Protein AF-A0A0C2YUV7-F1 (afdb_monomer_lite)

Secondary structure (DSSP, 8-state):
--------GGGS-HHHHHHHS-HHHHHHHHHHHH-TTSHHHHHHHT-TTTTS--PBPGGG--SS--S--S---PPB-PPPPPP---GGG----TTS--THHHHHHHHHHHHHHHHHTT-SSTT-TTS-HHHHHHHHHHHHHH-HHHH-TT-----SSHHHHHHHHHHHH-SS---HHHHHHHHHHHHHHHSPP----------TT-----TTS--TTHHHHHHHHHHHHHHHGGGGSS--S-S--HHHHHHHHHHHHHHHS-HHHHHHHHHHHHHHHHHHTT-

Sequence (283 aa):
MTDTNICHADSASANELFKRLTMEERDRFFSALRDPASDIAQSLLASTELDQPLQAPWWELPDVPSNDQKATAVRYGHMPPLLEVPQGVIKWDPASPPLLYNICAILLAYAYATRHFSMSRLASPGNDPQDQREARRLIARAVPFIADRRSRVLHITLSDAVTNIWSRLDLGSTQHSTMAILLKDVFHLLRLRKVVVTEDLPDADAPQPALVLDHPRGCALMALSDLTVLFEGDTAEGCKQRAGNHVTMKIMYYAGHLLAVPSSILDAVADEAFSRSSSFSKK

Radius of gyration: 22.33 Å; chains: 1; bounding box: 52×61×68 Å

Organism: NCBI:txid1036808

pLDDT: mean 80.29, std 17.58, range [34.19, 98.38]

Structure (mmCIF, N/CA/C/O backbone):
data_AF-A0A0C2YUV7-F1
#
_entry.id   AF-A0A0C2YUV7-F1
#
loop_
_atom_site.group_PDB
_atom_site.id
_atom_site.type_symbol
_atom_site.label_atom_id
_atom_site.label_alt_id
_atom_site.label_comp_id
_atom_site.label_asym_id
_atom_site.label_entity_id
_atom_site.label_seq_id
_atom_site.pdbx_PDB_ins_code
_atom_site.Cartn_x
_atom_site.Cartn_y
_atom_site.Cartn_z
_atom_site.occupancy
_atom_site.B_iso_or_equiv
_atom_site.auth_seq_id
_atom_site.auth_comp_id
_atom_site.auth_asym_id
_atom_site.auth_atom_id
_atom_site.pdbx_PDB_model_num
ATOM 1 N N . MET A 1 1 ? -31.092 39.769 23.244 1.00 34.88 1 MET A N 1
ATOM 2 C CA . MET A 1 1 ? -30.154 39.555 22.126 1.00 34.88 1 MET A CA 1
ATOM 3 C C . MET A 1 1 ? -29.140 38.540 22.605 1.00 34.88 1 MET A C 1
ATOM 5 O O . MET A 1 1 ? -28.271 38.871 23.396 1.00 34.88 1 MET A O 1
ATOM 9 N N . THR A 1 2 ? -29.406 37.278 22.289 1.00 35.00 2 THR A N 1
ATOM 10 C CA . THR A 1 2 ? -28.639 36.100 22.696 1.00 35.00 2 THR A CA 1
ATOM 11 C C . THR A 1 2 ? -27.751 35.697 21.529 1.00 35.00 2 THR A C 1
ATOM 13 O O . THR A 1 2 ? -28.241 35.077 20.587 1.00 35.00 2 THR A O 1
ATOM 16 N N . ASP A 1 3 ? -26.472 36.058 21.591 1.00 34.19 3 ASP A N 1
ATOM 17 C CA . ASP A 1 3 ? -25.473 35.573 20.644 1.00 34.19 3 ASP A CA 1
ATOM 18 C C . ASP A 1 3 ? -25.033 34.172 21.066 1.00 34.19 3 ASP A C 1
ATOM 20 O O . ASP A 1 3 ? -24.360 33.957 22.076 1.00 34.19 3 ASP A O 1
ATOM 24 N N . THR A 1 4 ? -25.495 33.195 20.294 1.00 40.72 4 THR A N 1
ATOM 25 C CA . THR A 1 4 ? -25.123 31.789 20.398 1.00 40.72 4 THR A CA 1
ATOM 26 C C . THR A 1 4 ? -23.737 31.633 19.787 1.00 40.72 4 THR A C 1
ATOM 28 O O . THR A 1 4 ? -23.567 31.580 18.573 1.00 40.72 4 THR A O 1
ATOM 31 N N . ASN A 1 5 ? -22.728 31.580 20.652 1.00 39.00 5 ASN A N 1
ATOM 32 C CA . ASN A 1 5 ? -21.362 31.241 20.282 1.00 39.00 5 ASN A CA 1
ATOM 33 C C . ASN A 1 5 ? -21.284 29.716 20.083 1.00 39.00 5 ASN A C 1
ATOM 35 O O . ASN A 1 5 ? -20.970 28.961 21.003 1.00 39.00 5 ASN A O 1
ATOM 39 N N . ILE A 1 6 ? -21.659 29.255 18.889 1.00 43.62 6 ILE A N 1
ATOM 40 C CA . ILE A 1 6 ? -21.504 27.862 18.456 1.00 43.62 6 ILE A CA 1
ATOM 41 C C . ILE A 1 6 ? -20.030 27.679 18.076 1.00 43.62 6 ILE A C 1
ATOM 43 O O . ILE A 1 6 ? -19.640 27.798 16.919 1.00 43.62 6 ILE A O 1
ATOM 47 N N . CYS A 1 7 ? -19.176 27.450 19.073 1.00 43.03 7 CYS A N 1
ATOM 48 C CA . CYS A 1 7 ? -17.821 26.966 18.829 1.00 43.03 7 CYS A CA 1
ATOM 49 C C . CYS A 1 7 ? -17.874 25.443 18.679 1.00 43.03 7 CYS A C 1
ATOM 51 O O . CYS A 1 7 ? -18.136 24.739 19.655 1.00 43.03 7 CYS A O 1
ATOM 53 N N . HIS A 1 8 ? -17.640 24.989 17.445 1.00 44.50 8 HIS A N 1
ATOM 54 C CA . HIS A 1 8 ? -17.550 23.603 16.988 1.00 44.50 8 HIS A CA 1
ATOM 55 C C . HIS A 1 8 ? -16.957 22.645 18.034 1.00 44.50 8 HIS A C 1
ATOM 57 O O . HIS A 1 8 ? -15.822 22.814 18.480 1.00 44.50 8 HIS A O 1
ATOM 63 N N . ALA A 1 9 ? -17.725 21.613 18.394 1.00 51.81 9 ALA A N 1
ATOM 64 C CA . ALA A 1 9 ? -17.256 20.487 19.203 1.00 51.81 9 ALA A CA 1
ATOM 65 C C . ALA A 1 9 ? -16.155 19.673 18.491 1.00 51.81 9 ALA A C 1
ATOM 67 O O . ALA A 1 9 ? -15.399 18.963 19.146 1.00 51.81 9 ALA A O 1
ATOM 68 N N . ASP A 1 10 ? -16.022 19.848 17.175 1.00 49.62 10 ASP A N 1
ATOM 69 C CA . ASP A 1 10 ? -15.184 19.037 16.287 1.00 49.62 10 ASP A CA 1
ATOM 70 C C . ASP A 1 10 ? -13.674 19.313 16.407 1.00 49.62 10 ASP A C 1
ATOM 72 O O . ASP A 1 10 ? -12.868 18.577 15.849 1.00 49.62 10 ASP A O 1
ATOM 76 N N . SER A 1 11 ? -13.261 20.368 17.122 1.00 54.03 11 SER A N 1
ATOM 77 C CA . SER A 1 11 ? -11.842 20.742 17.272 1.00 54.03 11 SER A CA 1
ATOM 78 C C . SER A 1 11 ? -11.334 20.732 18.716 1.00 54.03 11 SER A C 1
ATOM 80 O O . SER A 1 11 ? -10.214 21.177 18.973 1.00 54.03 11 SER A O 1
ATOM 82 N N . ALA A 1 12 ? -12.155 20.310 19.680 1.00 54.53 12 ALA A N 1
ATOM 83 C CA . ALA A 1 12 ? -11.797 20.315 21.095 1.00 54.53 12 ALA A CA 1
ATOM 84 C C . ALA A 1 12 ? -11.179 18.972 21.508 1.00 54.53 12 ALA A C 1
ATOM 86 O O . ALA A 1 12 ? -11.672 17.907 21.145 1.00 54.53 12 ALA A O 1
ATOM 87 N N . SER A 1 13 ? -10.113 19.009 22.311 1.00 66.69 13 SER A N 1
ATOM 88 C CA . SER A 1 13 ? -9.501 17.776 22.822 1.00 66.69 13 SER A CA 1
ATOM 89 C C . SER A 1 13 ? -10.458 17.028 23.761 1.00 66.69 13 SER A C 1
ATOM 91 O O . SER A 1 13 ? -11.271 17.646 24.455 1.00 66.69 13 SER A O 1
ATOM 93 N N . ALA A 1 14 ? -10.331 15.700 23.862 1.00 66.88 14 ALA A N 1
ATOM 94 C CA . ALA A 1 14 ? -11.196 14.880 24.722 1.00 66.88 14 ALA A CA 1
ATOM 95 C C . ALA A 1 14 ? -11.259 15.397 26.176 1.00 66.88 14 ALA A C 1
ATOM 97 O O . ALA A 1 14 ? -12.324 15.422 26.785 1.00 66.88 14 ALA A O 1
ATOM 98 N N . ASN A 1 15 ? -10.141 15.902 26.712 1.00 67.31 15 ASN A N 1
ATOM 99 C CA . ASN A 1 15 ? -10.083 16.498 28.050 1.00 67.31 15 ASN A CA 1
ATOM 100 C C . ASN A 1 15 ? -10.803 17.852 28.156 1.00 67.31 15 ASN A C 1
ATOM 102 O O . ASN A 1 15 ? -11.321 18.183 29.222 1.00 67.31 15 ASN A O 1
ATOM 106 N N . GLU A 1 16 ? -10.830 18.657 27.096 1.00 72.62 16 GLU A N 1
ATOM 107 C CA . GLU A 1 16 ? -11.565 19.926 27.073 1.00 72.62 16 GLU A CA 1
ATOM 108 C C . GLU A 1 16 ? -13.068 19.704 26.941 1.00 72.62 16 GLU A C 1
ATOM 110 O O . GLU A 1 16 ? -13.834 20.351 27.657 1.00 72.62 16 GLU A O 1
ATOM 115 N N . LEU A 1 17 ? -13.484 18.749 26.105 1.00 73.25 17 LEU A N 1
ATOM 116 C CA . LEU A 1 17 ? -14.877 18.305 26.021 1.00 73.25 17 LEU A CA 1
ATOM 117 C C . LEU A 1 17 ? -15.347 17.772 27.374 1.00 73.25 17 LEU A C 1
ATOM 119 O O . LEU A 1 17 ? -16.375 18.207 27.892 1.00 73.25 17 LEU A O 1
ATOM 123 N N . PHE A 1 18 ? -14.531 16.937 28.020 1.00 74.12 18 PHE A N 1
ATOM 124 C CA . PHE A 1 18 ? -14.851 16.404 29.339 1.00 74.12 18 PHE A CA 1
ATOM 125 C C . PHE A 1 18 ? -14.976 17.501 30.402 1.00 74.12 18 PHE A C 1
ATOM 127 O O . PHE A 1 18 ? -15.863 17.451 31.253 1.00 74.12 18 PHE A O 1
ATOM 134 N N . LYS A 1 19 ? -14.125 18.535 30.341 1.00 79.06 19 LYS A N 1
ATOM 135 C CA . LYS A 1 19 ? -14.176 19.689 31.253 1.00 79.06 19 LYS A CA 1
ATOM 136 C C . LYS A 1 19 ? -15.405 20.578 31.053 1.00 79.06 19 LYS A C 1
ATOM 138 O O . LYS A 1 19 ? -15.811 21.232 32.012 1.00 79.06 19 LYS A O 1
ATOM 143 N N . ARG A 1 20 ? -15.992 20.593 29.854 1.00 79.25 20 ARG A N 1
ATOM 144 C CA . ARG A 1 20 ? -17.220 21.345 29.550 1.00 79.25 20 ARG A CA 1
ATOM 145 C C . ARG A 1 20 ? -18.494 20.643 30.011 1.00 79.25 20 ARG A C 1
ATOM 147 O O . ARG A 1 20 ? -19.486 21.328 30.225 1.00 79.25 20 ARG A O 1
ATOM 154 N N . LEU A 1 21 ? -18.453 19.325 30.209 1.00 78.44 21 LEU A N 1
ATOM 155 C CA . LEU A 1 21 ? -19.574 18.577 30.780 1.00 78.44 21 LEU A CA 1
ATOM 156 C C . LEU A 1 21 ? -19.816 18.989 32.234 1.00 78.44 21 LEU A C 1
ATOM 158 O O . LEU A 1 21 ? -18.868 19.146 33.017 1.00 78.44 21 LEU A O 1
ATOM 162 N N . THR A 1 22 ? -21.089 19.123 32.591 1.00 85.69 22 THR A N 1
ATOM 163 C CA . THR A 1 22 ? -21.545 19.305 33.972 1.00 85.69 22 THR A CA 1
ATOM 164 C C . THR A 1 22 ? -21.223 18.068 34.820 1.00 85.69 22 THR A C 1
ATOM 166 O O . THR A 1 22 ? -20.960 16.981 34.302 1.00 85.69 22 THR A O 1
ATOM 169 N N . MET A 1 23 ? -21.224 18.220 36.148 1.00 79.19 23 MET A N 1
ATOM 170 C CA . MET A 1 23 ? -20.969 17.102 37.071 1.00 79.19 23 MET A CA 1
ATOM 171 C C . MET A 1 23 ? -21.966 15.950 36.842 1.00 79.19 23 MET A C 1
ATOM 173 O O . MET A 1 23 ? -21.575 14.789 36.804 1.00 79.19 23 MET A O 1
ATOM 177 N N . GLU A 1 24 ? -23.230 16.296 36.587 1.00 79.62 24 GLU A N 1
ATOM 178 C CA . GLU A 1 24 ? -24.329 15.361 36.332 1.00 79.62 24 GLU A CA 1
ATOM 179 C C . GLU A 1 24 ? -24.132 14.575 35.026 1.00 79.62 24 GLU A C 1
ATOM 181 O O . GLU A 1 24 ? -24.332 13.361 34.990 1.00 79.62 24 GLU A O 1
ATOM 186 N N . GLU A 1 25 ? -23.679 15.231 33.955 1.00 81.31 25 GLU A N 1
ATOM 187 C CA . GLU A 1 25 ? -23.383 14.569 32.678 1.00 81.31 25 GLU A CA 1
ATOM 188 C C . GLU A 1 25 ? -22.170 13.637 32.775 1.00 81.31 25 GLU A C 1
ATOM 190 O O . GLU A 1 25 ? -22.178 12.550 32.192 1.00 81.31 25 GLU A O 1
ATOM 195 N N . ARG A 1 26 ? -21.144 14.018 33.548 1.00 82.44 26 ARG A N 1
ATOM 196 C CA . ARG A 1 26 ? -19.979 13.154 33.798 1.00 82.44 26 ARG A CA 1
ATOM 197 C C . ARG A 1 26 ? -20.357 11.907 34.581 1.00 82.44 26 ARG A C 1
ATOM 199 O O . ARG A 1 26 ? -19.920 10.816 34.218 1.00 82.44 26 ARG A O 1
ATOM 206 N N . ASP A 1 27 ? -21.176 12.049 35.618 1.00 81.88 27 ASP A N 1
ATOM 207 C CA . ASP A 1 27 ? -21.651 10.911 36.407 1.00 81.88 27 ASP A CA 1
ATOM 208 C C . ASP A 1 27 ? -22.499 9.965 35.550 1.00 81.88 27 ASP A C 1
ATOM 210 O O . ASP A 1 27 ? -22.341 8.744 35.624 1.00 81.88 27 ASP A O 1
ATOM 214 N N . ARG A 1 28 ? -23.320 10.518 34.649 1.00 79.38 28 ARG A N 1
ATOM 215 C CA . ARG A 1 28 ? -24.097 9.740 33.675 1.00 79.38 28 ARG A CA 1
ATOM 216 C C . ARG A 1 28 ? -23.201 8.974 32.698 1.00 79.38 28 ARG A C 1
ATOM 218 O O . ARG A 1 28 ? -23.444 7.792 32.459 1.00 79.38 28 ARG A O 1
ATOM 225 N N . PHE A 1 29 ? -22.142 9.608 32.190 1.00 80.12 29 PHE A N 1
ATOM 226 C CA . PHE A 1 29 ? -21.148 8.970 31.321 1.00 80.12 29 PHE A CA 1
ATOM 227 C C . PHE A 1 29 ? -20.403 7.833 32.037 1.00 80.12 29 PHE A C 1
ATOM 229 O O . PHE A 1 29 ? -20.327 6.721 31.519 1.00 80.12 29 PHE A O 1
ATOM 236 N N . PHE A 1 30 ? -19.905 8.063 33.257 1.00 83.00 30 PHE A N 1
ATOM 237 C CA . PHE A 1 30 ? -19.220 7.020 34.031 1.00 83.00 30 PHE A CA 1
ATOM 238 C C . PHE A 1 30 ? -20.151 5.883 34.458 1.00 83.00 30 PHE A C 1
ATOM 240 O O . PHE A 1 30 ? -19.708 4.737 34.529 1.00 83.00 30 PHE A O 1
ATOM 247 N N . SER A 1 31 ? -21.427 6.173 34.720 1.00 81.31 31 SER A N 1
ATOM 248 C CA . SER A 1 31 ? -22.432 5.142 34.984 1.00 81.31 31 SER A CA 1
ATOM 249 C C . SER A 1 31 ? -22.650 4.254 33.759 1.00 81.31 31 SER A C 1
ATOM 251 O O . SER A 1 31 ? -22.661 3.035 33.899 1.00 81.31 31 SER A O 1
ATOM 253 N N . ALA A 1 32 ? -22.754 4.842 32.563 1.00 80.31 32 ALA A N 1
ATOM 254 C CA . ALA A 1 32 ? -22.876 4.089 31.315 1.00 80.31 32 ALA A CA 1
ATOM 255 C C . ALA A 1 32 ? -21.615 3.256 31.009 1.00 80.31 32 ALA A C 1
ATOM 257 O O . ALA A 1 32 ? -21.716 2.136 30.521 1.00 80.31 32 ALA A O 1
ATOM 258 N N . LEU A 1 33 ? -20.420 3.759 31.345 1.00 79.06 33 LEU A N 1
ATOM 259 C CA . LEU A 1 33 ? -19.158 3.044 31.112 1.00 79.06 33 LEU A CA 1
ATOM 260 C C . LEU A 1 33 ? -18.957 1.837 32.045 1.00 79.06 33 LEU A C 1
ATOM 262 O O . LEU A 1 33 ? -18.288 0.873 31.682 1.00 79.06 33 LEU A O 1
ATOM 266 N N . ARG A 1 34 ? -19.495 1.909 33.270 1.00 83.12 34 ARG A N 1
ATOM 267 C CA . ARG A 1 34 ? -19.414 0.832 34.272 1.00 83.12 34 ARG A CA 1
ATOM 268 C C . ARG A 1 34 ? -20.421 -0.285 34.022 1.00 83.12 34 ARG A C 1
ATOM 270 O O . ARG A 1 34 ? -20.161 -1.411 34.438 1.00 83.12 34 ARG A O 1
ATOM 277 N N . ASP A 1 35 ? -21.532 0.029 33.364 1.00 83.00 35 ASP A N 1
ATOM 278 C CA . ASP A 1 35 ? -22.571 -0.933 33.015 1.00 83.00 35 ASP A CA 1
ATOM 279 C C . ASP A 1 35 ? -22.939 -0.845 31.521 1.00 83.00 35 ASP A C 1
ATOM 281 O O . ASP A 1 35 ? -23.849 -0.096 31.140 1.00 83.00 35 ASP A O 1
ATOM 285 N N . PRO A 1 36 ? -22.262 -1.629 30.661 1.00 75.94 36 PRO A N 1
ATOM 286 C CA . PRO A 1 36 ? -22.542 -1.657 29.228 1.00 75.94 36 PRO A CA 1
ATOM 287 C C . PRO A 1 36 ? -23.911 -2.271 28.883 1.00 75.94 36 PRO A C 1
ATOM 289 O O . PRO A 1 36 ? -24.352 -2.163 27.738 1.00 75.94 36 PRO A O 1
ATOM 292 N N . ALA A 1 37 ? -24.599 -2.911 29.837 1.00 79.62 37 ALA A N 1
ATOM 293 C CA . ALA A 1 37 ? -25.960 -3.416 29.651 1.00 79.62 37 ALA A CA 1
ATOM 294 C C . ALA A 1 37 ? -27.036 -2.373 30.000 1.00 79.62 37 ALA A C 1
ATOM 296 O O . ALA A 1 37 ? -28.212 -2.609 29.734 1.00 79.62 37 ALA A O 1
ATOM 297 N N . SER A 1 38 ? -26.655 -1.226 30.571 1.00 85.19 38 SER A N 1
ATOM 298 C CA . SER A 1 38 ? -27.598 -0.161 30.914 1.00 85.19 38 SER A CA 1
ATOM 299 C C . SER A 1 38 ? -28.261 0.449 29.674 1.00 85.19 38 SER A C 1
ATOM 301 O O . SER A 1 38 ? -27.628 0.596 28.629 1.00 85.19 38 SER A O 1
ATOM 303 N N . ASP A 1 39 ? -29.517 0.886 29.806 1.00 80.00 39 ASP A N 1
ATOM 304 C CA . ASP A 1 39 ? -30.295 1.477 28.703 1.00 80.00 39 ASP A CA 1
ATOM 305 C C . ASP A 1 39 ? -29.597 2.683 28.055 1.00 80.00 39 ASP A C 1
ATOM 307 O O . ASP A 1 39 ? -29.707 2.901 26.853 1.00 80.00 39 ASP A O 1
ATOM 311 N N . ILE A 1 40 ? -28.838 3.459 28.836 1.00 78.88 40 ILE A N 1
ATOM 312 C CA . ILE A 1 40 ? -28.073 4.610 28.335 1.00 78.88 40 ILE A CA 1
ATOM 313 C C . ILE A 1 40 ? -26.871 4.138 27.515 1.00 78.88 40 ILE A C 1
ATOM 315 O O . ILE A 1 40 ? -26.640 4.664 26.430 1.00 78.88 40 ILE A O 1
ATOM 319 N N . ALA A 1 41 ? -26.119 3.143 27.996 1.00 78.00 41 ALA A N 1
ATOM 320 C CA . ALA A 1 41 ? -25.008 2.572 27.239 1.00 78.00 41 ALA A CA 1
ATOM 321 C C . ALA A 1 41 ? -25.506 1.907 25.950 1.00 78.00 41 ALA A C 1
ATOM 323 O O . ALA A 1 41 ? -24.947 2.148 24.885 1.00 78.00 41 ALA A O 1
ATOM 324 N N . GLN A 1 42 ? -26.607 1.156 26.023 1.00 79.75 42 GLN A N 1
ATOM 325 C CA . GLN A 1 42 ? -27.258 0.546 24.864 1.00 79.75 42 GLN A CA 1
ATOM 326 C C . GLN A 1 42 ? -27.784 1.600 23.885 1.00 79.75 42 GLN A C 1
ATOM 328 O O . GLN A 1 42 ? -27.579 1.461 22.687 1.00 79.75 42 GLN A O 1
ATOM 333 N N . SER A 1 43 ? -28.384 2.691 24.367 1.00 78.00 43 SER A N 1
ATOM 334 C CA . SER A 1 43 ? -28.836 3.798 23.515 1.00 78.00 43 SER A CA 1
ATOM 335 C C . SER A 1 43 ? -27.681 4.555 22.858 1.00 78.00 43 SER A C 1
ATOM 337 O O . SER A 1 43 ? -27.845 5.029 21.737 1.00 78.00 43 SER A O 1
ATOM 339 N N . LEU A 1 44 ? -26.537 4.698 23.536 1.00 72.44 44 LEU A N 1
ATOM 340 C CA . LEU A 1 44 ? -25.337 5.304 22.957 1.00 72.44 44 LEU A CA 1
ATOM 341 C C . LEU A 1 44 ? -24.710 4.381 21.911 1.00 72.44 44 LEU A C 1
ATOM 343 O O . LEU A 1 44 ? -24.351 4.852 20.839 1.00 72.44 44 LEU A O 1
ATOM 347 N N . LEU A 1 45 ? -24.633 3.077 22.193 1.00 70.25 45 LEU A N 1
ATOM 348 C CA . LEU A 1 45 ? -24.127 2.056 21.270 1.00 70.25 45 LEU A CA 1
ATOM 349 C C . LEU A 1 45 ? -25.047 1.837 20.061 1.00 70.25 45 LEU A C 1
ATOM 351 O O . LEU A 1 45 ? -24.561 1.528 18.981 1.00 70.25 45 LEU A O 1
ATOM 355 N N . ALA A 1 46 ? -26.356 2.023 20.233 1.00 67.56 46 ALA A N 1
ATOM 356 C CA . ALA A 1 46 ? -27.363 1.963 19.176 1.00 67.56 46 ALA A CA 1
ATOM 357 C C . ALA A 1 46 ? -27.601 3.323 18.493 1.00 67.56 46 ALA A C 1
ATOM 359 O O . ALA A 1 46 ? -28.570 3.478 17.747 1.00 67.56 46 ALA A O 1
ATOM 360 N N . SER A 1 47 ? -26.774 4.337 18.777 1.00 69.62 47 SER A N 1
ATOM 361 C CA . SER A 1 47 ? -26.911 5.642 18.135 1.00 69.62 47 SER A CA 1
ATOM 362 C C . SER A 1 47 ? -26.564 5.549 16.647 1.00 69.62 47 SER A C 1
ATOM 364 O O . SER A 1 47 ? -25.555 4.973 16.248 1.00 69.62 47 SER A O 1
ATOM 366 N N . THR A 1 48 ? -27.378 6.192 15.810 1.00 53.59 48 THR A N 1
ATOM 367 C CA . THR A 1 48 ? -27.206 6.230 14.347 1.00 53.59 48 THR A CA 1
ATOM 368 C C . THR A 1 48 ? -25.901 6.897 13.894 1.00 53.59 48 THR A C 1
ATOM 370 O O . THR A 1 48 ? -25.547 6.839 12.720 1.00 53.59 48 THR A O 1
ATOM 373 N N . GLU A 1 49 ? -25.194 7.567 14.808 1.00 56.72 49 GLU A N 1
ATOM 374 C CA . GLU A 1 49 ? -23.880 8.166 14.569 1.00 56.72 49 GLU A CA 1
ATOM 375 C C . GLU A 1 49 ? -22.758 7.116 14.544 1.00 56.72 49 GLU A C 1
ATOM 377 O O . GLU A 1 49 ? -21.823 7.266 13.761 1.00 56.72 49 GLU A O 1
ATOM 382 N N . LEU A 1 50 ? -22.878 6.024 15.314 1.00 53.31 50 LEU A N 1
ATOM 383 C CA . LEU A 1 50 ? -22.002 4.846 15.205 1.00 53.31 50 LEU A CA 1
ATOM 384 C C . LEU A 1 50 ? -22.306 4.013 13.954 1.00 53.31 50 LEU A C 1
ATOM 386 O O . LEU A 1 50 ? -21.406 3.382 13.407 1.00 53.31 50 LEU A O 1
ATOM 390 N N . ASP A 1 51 ? -23.552 4.066 13.476 1.00 47.78 51 ASP A N 1
ATOM 391 C CA . ASP A 1 51 ? -23.972 3.484 12.195 1.00 47.78 51 ASP A CA 1
ATOM 392 C C . ASP A 1 51 ? -23.584 4.353 10.988 1.00 47.78 51 ASP A C 1
ATOM 394 O O . ASP A 1 51 ? -23.959 4.038 9.851 1.00 47.78 51 ASP A O 1
ATOM 398 N N . GLN A 1 52 ? -22.829 5.448 11.187 1.00 56.09 52 GLN A N 1
ATOM 399 C CA . GLN A 1 52 ? -22.231 6.131 10.049 1.00 56.09 52 GLN A CA 1
ATOM 400 C C . GLN A 1 52 ? -21.383 5.113 9.281 1.00 56.09 52 GLN A C 1
ATOM 402 O O . GLN A 1 52 ? -20.495 4.482 9.856 1.00 56.09 52 GLN A O 1
ATOM 407 N N . PRO A 1 53 ? -21.665 4.914 7.984 1.00 56.53 53 PRO A N 1
ATOM 408 C CA . PRO A 1 53 ? -21.036 3.855 7.221 1.00 56.53 53 PRO A CA 1
ATOM 409 C C . PRO A 1 53 ? -19.527 4.074 7.243 1.00 56.53 53 PRO A C 1
ATOM 411 O O . PRO A 1 53 ? -19.056 5.125 6.795 1.00 56.53 53 PRO A O 1
ATOM 414 N N . LEU A 1 54 ? -18.797 3.079 7.763 1.00 68.12 54 LEU A N 1
ATOM 415 C CA . LEU A 1 54 ? -17.341 3.005 7.672 1.00 68.12 54 LEU A CA 1
ATOM 416 C C . LEU A 1 54 ? -16.956 3.370 6.242 1.00 68.12 54 LEU A C 1
ATOM 418 O O . LEU A 1 54 ? -17.458 2.769 5.285 1.00 68.12 54 LEU A O 1
ATOM 422 N N . GLN A 1 55 ? -16.133 4.405 6.098 1.00 79.56 55 GLN A N 1
ATOM 423 C CA . GLN A 1 55 ? -15.767 4.883 4.780 1.00 79.56 55 GLN A CA 1
ATOM 424 C C . GLN A 1 55 ? -14.975 3.779 4.083 1.00 79.56 55 GLN A C 1
ATOM 426 O O . GLN A 1 55 ? -13.922 3.353 4.563 1.00 79.56 55 GLN A O 1
ATOM 431 N N . ALA A 1 56 ? -15.498 3.291 2.962 1.00 85.19 56 ALA A N 1
ATOM 432 C CA . ALA A 1 56 ? -14.810 2.268 2.199 1.00 85.19 56 ALA A CA 1
ATOM 433 C C . ALA A 1 56 ? -13.563 2.867 1.529 1.00 85.19 56 ALA A C 1
ATOM 435 O O . ALA A 1 56 ? -13.540 4.064 1.204 1.00 85.19 56 ALA A O 1
ATOM 436 N N . PRO A 1 57 ? -12.524 2.050 1.292 1.00 90.62 57 PRO A N 1
ATOM 437 C CA . PRO A 1 57 ? -11.363 2.487 0.534 1.00 90.62 57 PRO A CA 1
ATOM 438 C C . PRO A 1 57 ? -11.742 3.032 -0.850 1.00 90.62 57 PRO A C 1
ATOM 440 O O . PRO A 1 57 ? -12.578 2.451 -1.542 1.00 90.62 57 PRO A O 1
ATOM 443 N N . TRP A 1 58 ? -11.087 4.105 -1.310 1.00 91.56 58 TRP A N 1
ATOM 444 C CA . TRP A 1 58 ? -11.397 4.713 -2.619 1.00 91.56 58 TRP A CA 1
ATOM 445 C C . TRP A 1 58 ? -11.166 3.764 -3.804 1.00 91.56 58 TRP A C 1
ATOM 447 O O . TRP A 1 58 ? -11.761 3.955 -4.860 1.00 91.56 58 TRP A O 1
ATOM 457 N N . TRP A 1 59 ? -10.312 2.745 -3.663 1.00 90.62 59 TRP A N 1
ATOM 458 C CA . TRP A 1 59 ? -10.038 1.774 -4.732 1.00 90.62 59 TRP A CA 1
ATOM 459 C C . TRP A 1 59 ? -11.124 0.705 -4.890 1.00 90.62 59 TRP A C 1
ATOM 461 O O . TRP A 1 59 ? -11.046 -0.101 -5.812 1.00 90.62 59 TRP A O 1
ATOM 471 N N . GLU A 1 60 ? -12.124 0.686 -4.007 1.00 87.44 60 GLU A N 1
ATOM 472 C CA . GLU A 1 60 ? -13.318 -0.154 -4.145 1.00 87.44 60 GLU A CA 1
ATOM 473 C C . GLU A 1 60 ? -14.465 0.564 -4.873 1.00 87.44 60 GLU A C 1
ATOM 475 O O . GLU A 1 60 ? -15.550 -0.003 -5.010 1.00 87.44 60 GLU A O 1
ATOM 480 N N . LEU A 1 61 ? -14.250 1.806 -5.327 1.00 82.56 61 LEU A N 1
ATOM 481 C CA . LEU A 1 61 ? -15.257 2.558 -6.066 1.00 82.56 61 LEU A CA 1
ATOM 482 C C . LEU A 1 61 ? -15.616 1.808 -7.368 1.00 82.56 61 LEU A C 1
ATOM 484 O O . LEU A 1 61 ? -14.712 1.503 -8.150 1.00 82.56 61 LEU A O 1
ATOM 488 N N . PRO A 1 62 ? -16.903 1.502 -7.621 1.00 73.75 62 PRO A N 1
ATOM 489 C CA . PRO A 1 62 ? -17.308 0.818 -8.842 1.00 73.75 62 PRO A CA 1
ATOM 490 C C . PRO A 1 62 ? -17.036 1.687 -10.076 1.00 73.75 62 PRO A C 1
ATOM 492 O O . PRO A 1 62 ? -17.358 2.873 -10.093 1.00 73.75 62 PRO A O 1
ATOM 495 N N . ASP A 1 63 ? -16.488 1.075 -11.130 1.00 64.19 63 ASP A N 1
ATOM 496 C CA . ASP A 1 63 ? -16.123 1.766 -12.379 1.00 64.19 63 ASP A CA 1
ATOM 497 C C . ASP A 1 63 ? -17.342 2.285 -13.172 1.00 64.19 63 ASP A C 1
ATOM 499 O O . ASP A 1 63 ? -17.196 3.143 -14.039 1.00 64.19 63 ASP A O 1
ATOM 503 N N . VAL A 1 64 ? -18.549 1.780 -12.890 1.00 59.69 64 VAL A N 1
ATOM 504 C CA . VAL A 1 64 ? -19.791 2.193 -13.558 1.00 59.69 64 VAL A CA 1
ATOM 505 C C . VAL A 1 64 ? -20.747 2.781 -12.519 1.00 59.69 64 VAL A C 1
ATOM 507 O O . VAL A 1 64 ? -21.091 2.080 -11.561 1.00 59.69 64 VAL A O 1
ATOM 510 N N . PRO A 1 65 ? -21.228 4.027 -12.693 1.00 55.91 65 PRO A N 1
ATOM 511 C CA . PRO A 1 65 ? -22.304 4.551 -11.868 1.00 55.91 65 PRO A CA 1
ATOM 512 C C . PRO A 1 65 ? -23.566 3.734 -12.161 1.00 55.91 65 PRO A C 1
ATOM 514 O O . PRO A 1 65 ? -24.195 3.879 -13.207 1.00 55.91 65 PRO A O 1
ATOM 517 N N . SER A 1 66 ? -23.909 2.817 -11.258 1.00 49.62 66 SER A N 1
ATOM 518 C CA . SER A 1 66 ? -25.114 2.007 -11.401 1.00 49.62 66 SER A CA 1
ATOM 519 C C . SER A 1 66 ? -26.338 2.922 -11.301 1.00 49.62 66 SER A C 1
ATOM 521 O O . SER A 1 66 ? -26.500 3.640 -10.313 1.00 49.62 66 SER A O 1
ATOM 523 N N . ASN A 1 67 ? -27.187 2.916 -12.331 1.00 48.53 67 ASN A N 1
ATOM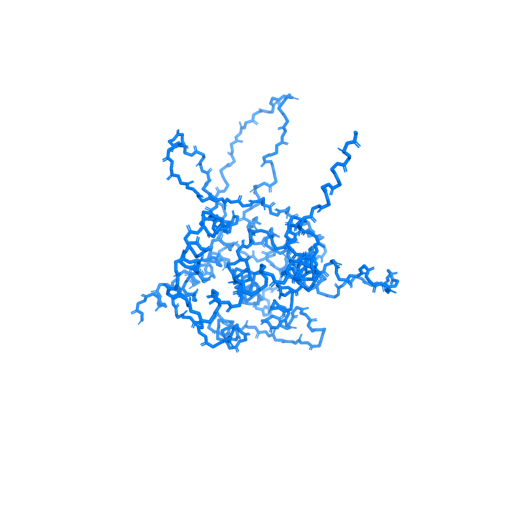 524 C CA . ASN A 1 67 ? -28.380 3.768 -12.421 1.00 48.53 67 ASN A CA 1
ATOM 525 C C . ASN A 1 67 ? -29.480 3.349 -11.417 1.00 48.53 67 ASN A C 1
ATOM 527 O O . ASN A 1 67 ? -30.429 4.087 -11.168 1.00 48.53 67 ASN A O 1
ATOM 531 N N . ASP A 1 68 ? -29.313 2.186 -10.781 1.00 46.88 68 ASP A N 1
ATOM 532 C CA . ASP A 1 68 ? -30.131 1.714 -9.667 1.00 46.88 68 ASP A CA 1
ATOM 533 C C . ASP A 1 68 ? -29.574 2.229 -8.329 1.00 46.88 68 ASP A C 1
ATOM 535 O O . ASP A 1 68 ? -29.123 1.470 -7.472 1.00 46.88 68 ASP A O 1
ATOM 539 N N . GLN A 1 69 ? -29.618 3.550 -8.121 1.00 45.69 69 GLN A N 1
ATOM 540 C CA . GLN A 1 69 ? -29.313 4.191 -6.831 1.00 45.69 69 GLN A CA 1
ATOM 541 C C . GLN A 1 69 ? -30.439 3.982 -5.805 1.00 45.69 69 GLN A C 1
ATOM 543 O O . GLN A 1 69 ? -30.957 4.917 -5.193 1.00 45.69 69 GLN A O 1
ATOM 548 N N . LYS A 1 70 ? -30.823 2.727 -5.579 1.00 45.53 70 LYS A N 1
ATOM 549 C CA . LYS A 1 70 ? -31.529 2.330 -4.366 1.00 45.53 70 LYS A CA 1
ATOM 550 C C . LYS A 1 70 ? -30.607 1.416 -3.562 1.00 45.53 70 LYS A C 1
ATOM 552 O O . LYS A 1 70 ? -30.499 0.232 -3.838 1.00 45.53 70 LYS A O 1
ATOM 557 N N . ALA A 1 71 ? -30.002 2.005 -2.528 1.00 46.91 71 ALA A N 1
ATOM 558 C CA . ALA A 1 71 ? -29.478 1.330 -1.338 1.00 46.91 71 ALA A CA 1
ATOM 559 C C . ALA A 1 71 ? -28.132 0.577 -1.423 1.00 46.91 71 ALA A C 1
ATOM 561 O O . ALA A 1 71 ? -28.041 -0.583 -1.035 1.00 46.91 71 ALA A O 1
ATOM 562 N N . THR A 1 72 ? -27.035 1.278 -1.717 1.00 48.88 72 THR A N 1
ATOM 563 C CA . THR A 1 72 ? -25.766 0.957 -1.035 1.00 48.88 72 THR A CA 1
ATOM 564 C C . THR A 1 72 ? -25.319 2.168 -0.234 1.00 48.88 72 THR A C 1
ATOM 566 O O . THR A 1 72 ? -24.844 3.150 -0.792 1.00 48.88 72 THR A O 1
ATOM 569 N N . ALA A 1 73 ? -25.491 2.101 1.087 1.00 60.44 73 ALA A N 1
ATOM 570 C CA . ALA A 1 73 ? -25.130 3.144 2.049 1.00 60.44 73 ALA A CA 1
ATOM 571 C C . ALA A 1 73 ? -23.606 3.347 2.213 1.00 60.44 73 ALA A C 1
ATOM 573 O O . ALA A 1 73 ? -23.176 4.017 3.142 1.00 60.44 73 ALA A O 1
ATOM 574 N N . VAL A 1 74 ? -22.774 2.758 1.350 1.00 66.19 74 VAL A N 1
ATOM 575 C CA . VAL A 1 74 ? -21.314 2.789 1.480 1.00 66.19 74 VAL A CA 1
ATOM 576 C C . VAL A 1 74 ? -20.789 4.133 0.982 1.00 66.19 74 VAL A C 1
ATOM 578 O O . VAL A 1 74 ? -20.934 4.476 -0.191 1.00 66.19 74 VAL A O 1
ATOM 581 N N . ARG A 1 75 ? -20.179 4.908 1.882 1.00 72.12 75 ARG A N 1
ATOM 582 C CA . ARG A 1 75 ? -19.509 6.164 1.533 1.00 72.12 75 ARG A CA 1
ATOM 583 C C . ARG A 1 75 ? -18.095 5.860 1.056 1.00 72.12 75 ARG A C 1
ATOM 585 O O . ARG A 1 75 ? -17.302 5.288 1.797 1.00 72.12 75 ARG A O 1
ATOM 592 N N . TYR A 1 76 ? -17.773 6.294 -0.155 1.00 77.06 76 TYR A N 1
ATOM 593 C CA . TYR A 1 76 ? -16.408 6.313 -0.675 1.00 77.06 76 TYR A CA 1
ATOM 594 C C . TYR A 1 76 ? -15.840 7.722 -0.516 1.00 77.06 76 TYR A C 1
ATOM 596 O O . TYR A 1 76 ? -16.573 8.706 -0.627 1.00 77.06 76 TYR A O 1
ATOM 604 N N . GLY A 1 77 ? -14.551 7.843 -0.211 1.00 74.56 77 GLY A N 1
ATOM 605 C CA . GLY A 1 77 ? -13.898 9.151 -0.177 1.00 74.56 77 GLY A CA 1
ATOM 606 C C . GLY A 1 77 ? -13.308 9.563 -1.513 1.00 74.56 77 GLY A C 1
ATOM 607 O O . GLY A 1 77 ? -13.361 8.839 -2.505 1.00 74.56 77 GLY A O 1
ATOM 608 N N . HIS A 1 78 ? -12.710 10.752 -1.516 1.00 80.56 78 HIS A N 1
ATOM 609 C CA . HIS A 1 78 ? -12.037 11.280 -2.694 1.00 80.56 78 HIS A CA 1
ATOM 610 C C . HIS A 1 78 ? -10.781 10.477 -3.032 1.00 80.56 78 HIS A C 1
ATOM 612 O O . HIS A 1 78 ? -9.950 10.181 -2.168 1.00 80.56 78 HIS A O 1
ATOM 618 N N . MET A 1 79 ? -10.637 10.189 -4.321 1.00 87.06 79 MET A N 1
ATOM 619 C CA . MET A 1 79 ? -9.456 9.573 -4.908 1.00 87.06 79 MET A CA 1
ATOM 620 C C . MET A 1 79 ? -8.236 10.498 -4.737 1.00 87.06 79 MET A C 1
ATOM 622 O O . MET A 1 79 ? -8.354 11.710 -4.958 1.00 87.06 79 MET A O 1
ATOM 626 N N . PRO A 1 80 ? -7.067 9.979 -4.320 1.00 90.56 80 PRO A N 1
ATOM 627 C CA . PRO A 1 80 ? -5.844 10.769 -4.281 1.00 90.56 80 PRO A CA 1
ATOM 628 C C . PRO A 1 80 ? -5.419 11.212 -5.691 1.00 90.56 80 PRO A C 1
ATOM 630 O O . PRO A 1 80 ? -5.717 10.518 -6.663 1.00 90.56 80 PRO A O 1
ATOM 633 N N . PRO A 1 81 ? -4.689 12.332 -5.824 1.00 90.44 81 PRO A N 1
ATOM 634 C CA . PRO A 1 81 ? -4.128 12.738 -7.108 1.00 90.44 81 PRO A CA 1
ATOM 635 C C . PRO A 1 81 ? -3.052 11.749 -7.577 1.00 90.44 81 PRO A C 1
ATOM 637 O O . PRO A 1 81 ? -2.383 11.110 -6.761 1.00 90.44 81 PRO A O 1
ATOM 640 N N . LEU A 1 82 ? -2.841 11.655 -8.890 1.00 90.50 82 LEU A N 1
ATOM 641 C CA . LEU A 1 82 ? -1.779 10.827 -9.460 1.00 90.50 82 LEU A CA 1
ATOM 642 C C . LEU A 1 82 ? -0.395 11.375 -9.069 1.00 90.50 82 LEU A C 1
ATOM 644 O O . LEU A 1 82 ? -0.173 12.583 -9.105 1.00 90.50 82 LEU A O 1
ATOM 648 N N . LEU A 1 83 ? 0.536 10.492 -8.694 1.00 91.94 83 LEU A N 1
ATOM 649 C CA . LEU A 1 83 ? 1.908 10.885 -8.367 1.00 91.94 83 LEU A CA 1
ATOM 650 C C . LEU A 1 83 ? 2.709 11.162 -9.647 1.00 91.94 83 LEU A C 1
ATOM 652 O O . LEU A 1 83 ? 2.921 10.256 -10.454 1.00 91.94 83 LEU A O 1
ATOM 656 N N . GLU A 1 84 ? 3.204 12.388 -9.804 1.00 91.62 84 GLU A N 1
ATOM 657 C CA . GLU A 1 84 ? 4.096 12.753 -10.906 1.00 91.62 84 GLU A CA 1
ATOM 658 C C . GLU A 1 84 ? 5.530 12.304 -10.620 1.00 91.62 84 GLU A C 1
ATOM 660 O O . GLU A 1 84 ? 6.188 12.825 -9.723 1.00 91.62 84 GLU A O 1
ATOM 665 N N . VAL A 1 85 ? 6.044 11.349 -11.396 1.00 89.94 85 VAL A N 1
ATOM 666 C CA . VAL A 1 85 ? 7.402 10.827 -11.207 1.00 89.94 85 VAL A CA 1
ATOM 667 C C . VAL A 1 85 ? 8.366 11.448 -12.226 1.00 89.94 85 VAL A C 1
ATOM 669 O O . VAL A 1 85 ? 8.162 11.290 -13.432 1.00 89.94 85 VAL A O 1
ATOM 672 N N . PRO A 1 86 ? 9.459 12.103 -11.788 1.00 91.69 86 PRO A N 1
ATOM 673 C CA . PRO A 1 86 ? 10.477 12.620 -12.693 1.00 91.69 86 PRO A CA 1
ATOM 674 C C . PRO A 1 86 ? 11.089 11.517 -13.564 1.00 91.69 86 PRO A C 1
ATOM 676 O O . PRO A 1 86 ? 11.534 10.488 -13.053 1.00 91.69 86 PRO A O 1
ATOM 679 N N . GLN A 1 87 ? 11.220 11.779 -14.868 1.00 87.94 87 GLN A N 1
ATOM 680 C CA . GLN A 1 87 ? 11.752 10.822 -15.853 1.00 87.94 87 GLN A CA 1
ATOM 681 C C . GLN A 1 87 ? 13.128 10.250 -15.469 1.00 87.94 87 GLN A C 1
ATOM 683 O O . GLN A 1 87 ? 13.417 9.086 -15.718 1.00 87.94 87 GLN A O 1
ATOM 688 N N . GLY A 1 88 ? 13.972 11.033 -14.786 1.00 89.94 88 GLY A N 1
ATOM 689 C CA . GLY A 1 88 ? 15.292 10.580 -14.332 1.00 89.94 88 GLY A CA 1
ATOM 690 C C . GLY A 1 88 ? 15.276 9.473 -13.265 1.00 89.94 88 GLY A C 1
ATOM 691 O O . GLY A 1 88 ? 16.308 8.832 -13.054 1.00 89.94 88 GLY A O 1
ATOM 692 N N . VAL A 1 89 ? 14.138 9.251 -12.597 1.00 89.19 89 VAL A N 1
ATOM 693 C CA . VAL A 1 89 ? 13.944 8.213 -11.566 1.00 89.19 89 VAL A CA 1
ATOM 694 C C . VAL A 1 89 ? 13.390 6.918 -12.173 1.00 89.19 89 VAL A C 1
ATOM 696 O O . VAL A 1 89 ? 13.552 5.847 -11.591 1.00 89.19 89 VAL A O 1
ATOM 699 N N . ILE A 1 90 ? 12.784 6.989 -13.361 1.00 90.25 90 ILE A N 1
ATOM 700 C CA . ILE A 1 90 ? 12.216 5.837 -14.066 1.00 90.25 90 ILE A CA 1
ATOM 701 C C . ILE A 1 90 ? 13.358 5.086 -14.754 1.00 90.25 90 ILE A C 1
ATOM 703 O O . ILE A 1 90 ? 13.763 5.403 -15.871 1.00 90.25 90 ILE A O 1
ATOM 707 N N . LYS A 1 91 ? 13.934 4.108 -14.053 1.00 84.44 91 LYS A N 1
ATOM 708 C CA . LYS A 1 91 ? 15.029 3.281 -14.567 1.00 84.44 91 LYS A CA 1
ATOM 709 C C . LYS A 1 91 ? 14.758 1.823 -14.255 1.00 84.44 91 LYS A C 1
ATOM 711 O O . LYS A 1 91 ? 14.760 1.426 -13.094 1.00 84.44 91 LYS A O 1
ATOM 716 N N . TRP A 1 92 ? 14.539 1.039 -15.305 1.00 81.06 92 TRP A N 1
ATOM 717 C CA . TRP A 1 92 ? 14.472 -0.408 -15.188 1.00 81.06 92 TRP A CA 1
ATOM 718 C C . TRP A 1 92 ? 15.875 -0.969 -15.343 1.00 81.06 92 TRP A C 1
ATOM 720 O O . TRP A 1 92 ? 16.542 -0.706 -16.343 1.00 81.06 92 TRP A O 1
ATOM 730 N N . ASP A 1 93 ? 16.299 -1.753 -14.363 1.00 82.19 93 ASP A N 1
ATOM 731 C CA . ASP A 1 93 ? 17.495 -2.571 -14.466 1.00 82.19 93 ASP A CA 1
ATOM 732 C C . ASP A 1 93 ? 17.094 -4.027 -14.195 1.00 82.19 93 ASP A C 1
ATOM 734 O O . ASP A 1 93 ? 16.751 -4.351 -13.056 1.00 82.19 93 ASP A O 1
ATOM 738 N N . PRO A 1 94 ? 17.107 -4.915 -15.206 1.00 77.94 94 PRO A N 1
ATOM 739 C CA . PRO A 1 94 ? 16.763 -6.321 -15.015 1.00 77.94 94 PRO A CA 1
ATOM 740 C C . PRO A 1 94 ? 17.774 -7.068 -14.131 1.00 77.94 94 PRO A C 1
ATOM 742 O O . PRO A 1 94 ? 17.450 -8.144 -13.634 1.00 77.94 94 PRO A O 1
ATOM 745 N N . ALA A 1 95 ? 18.981 -6.524 -13.932 1.00 76.19 95 ALA A N 1
ATOM 746 C CA . ALA A 1 95 ? 19.964 -7.061 -12.996 1.00 76.19 95 ALA A CA 1
ATOM 747 C C . ALA A 1 95 ? 19.747 -6.558 -11.557 1.00 76.19 95 ALA A C 1
ATOM 749 O O . ALA A 1 95 ? 20.311 -7.123 -10.616 1.00 76.19 95 ALA A O 1
ATOM 750 N N . SER A 1 96 ? 18.930 -5.516 -11.364 1.00 71.19 96 SER A N 1
ATOM 751 C CA . SER A 1 96 ? 18.588 -5.015 -10.036 1.00 71.19 96 SER A CA 1
ATOM 752 C C . SER A 1 96 ? 17.617 -5.974 -9.337 1.00 71.19 96 SER A C 1
ATOM 754 O O . SER A 1 96 ? 16.708 -6.511 -9.973 1.00 71.19 96 SER A O 1
ATOM 756 N N . PRO A 1 97 ? 17.737 -6.160 -8.009 1.00 69.94 97 PRO A N 1
ATOM 757 C CA . PRO A 1 97 ? 16.775 -6.949 -7.256 1.00 69.94 97 PRO A CA 1
ATOM 758 C C . PRO A 1 97 ? 15.342 -6.418 -7.430 1.00 69.94 97 PRO A C 1
ATOM 760 O O . PRO A 1 97 ? 15.147 -5.196 -7.462 1.00 69.94 97 PRO A O 1
ATOM 763 N N . PRO A 1 98 ? 14.331 -7.302 -7.505 1.00 81.00 98 PRO A N 1
ATOM 764 C CA . PRO A 1 98 ? 12.950 -6.895 -7.723 1.00 81.00 98 PRO A CA 1
ATOM 765 C C . PRO A 1 98 ? 12.415 -6.141 -6.501 1.00 81.00 98 PRO A C 1
ATOM 767 O O . PRO A 1 98 ? 12.115 -6.727 -5.465 1.00 81.00 98 PRO A O 1
ATOM 770 N N . LEU A 1 99 ? 12.232 -4.826 -6.634 1.00 93.75 99 LEU A N 1
ATOM 771 C CA . LEU A 1 99 ? 11.643 -3.976 -5.588 1.00 93.75 99 LEU A CA 1
ATOM 772 C C . LEU A 1 99 ? 10.113 -4.090 -5.504 1.00 93.75 99 LEU A C 1
ATOM 774 O O . LEU A 1 99 ? 9.483 -3.443 -4.667 1.00 93.75 99 LEU A O 1
ATOM 778 N N . LEU A 1 100 ? 9.506 -4.930 -6.344 1.00 94.56 100 LEU A N 1
ATOM 779 C CA . LEU A 1 100 ? 8.061 -5.145 -6.394 1.00 94.56 100 LEU A CA 1
ATOM 780 C C . LEU A 1 100 ? 7.496 -5.669 -5.074 1.00 94.56 100 LEU A C 1
ATOM 782 O O . LEU A 1 100 ? 6.421 -5.240 -4.669 1.00 94.56 100 LEU A O 1
ATOM 786 N N . TYR A 1 101 ? 8.221 -6.523 -4.350 1.00 96.62 101 TYR A N 1
ATOM 787 C CA . TYR A 1 101 ? 7.745 -7.021 -3.056 1.00 96.62 101 TYR A CA 1
ATOM 788 C C . TYR A 1 101 ? 7.853 -5.968 -1.945 1.00 96.62 101 TYR A C 1
ATOM 790 O O . TYR A 1 101 ? 7.021 -5.940 -1.040 1.00 96.62 101 TYR A O 1
ATOM 798 N N . ASN A 1 102 ? 8.812 -5.042 -2.040 1.00 97.56 102 ASN A N 1
ATOM 799 C CA . ASN A 1 102 ? 8.828 -3.843 -1.201 1.00 97.56 102 ASN A CA 1
ATOM 800 C C . ASN A 1 102 ? 7.642 -2.926 -1.528 1.00 97.56 102 ASN A C 1
ATOM 802 O O . ASN A 1 102 ? 7.006 -2.417 -0.610 1.00 97.56 102 ASN A O 1
ATOM 806 N N . ILE A 1 103 ? 7.293 -2.762 -2.807 1.00 97.56 103 ILE A N 1
ATOM 807 C CA . ILE A 1 103 ? 6.080 -2.033 -3.205 1.00 97.56 103 ILE A CA 1
ATOM 808 C C . ILE A 1 103 ? 4.835 -2.726 -2.635 1.00 97.56 103 ILE A C 1
ATOM 810 O O . ILE A 1 103 ? 4.005 -2.058 -2.026 1.00 97.56 103 ILE A O 1
ATOM 814 N N . CYS A 1 104 ? 4.737 -4.057 -2.716 1.00 97.69 104 CYS A N 1
ATOM 815 C CA . CYS A 1 104 ? 3.649 -4.816 -2.091 1.00 97.69 104 CYS A CA 1
ATOM 816 C C . CYS A 1 104 ? 3.573 -4.564 -0.580 1.00 97.69 104 CYS A C 1
ATOM 818 O O . CYS A 1 104 ? 2.489 -4.343 -0.058 1.00 97.69 104 CYS A O 1
ATOM 820 N N . ALA A 1 105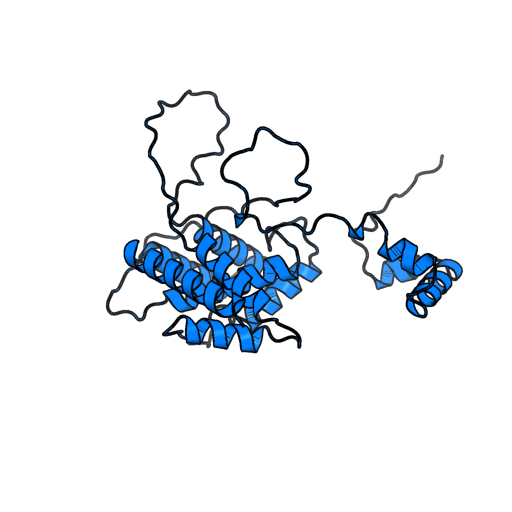 ? 4.708 -4.549 0.124 1.00 97.88 105 ALA A N 1
ATOM 821 C CA . ALA A 1 105 ? 4.750 -4.247 1.554 1.00 97.88 105 ALA A CA 1
ATOM 822 C C . ALA A 1 105 ? 4.270 -2.816 1.873 1.00 97.88 105 ALA A C 1
ATOM 824 O O . ALA A 1 105 ? 3.538 -2.625 2.845 1.00 97.88 105 ALA A O 1
ATOM 825 N N . ILE A 1 106 ? 4.624 -1.825 1.042 1.00 98.31 106 ILE A N 1
ATOM 826 C CA . ILE A 1 106 ? 4.105 -0.450 1.157 1.00 98.31 106 ILE A CA 1
ATOM 827 C C . ILE A 1 106 ? 2.582 -0.441 0.972 1.00 98.31 106 ILE A C 1
ATOM 829 O O . ILE A 1 106 ? 1.872 0.124 1.801 1.00 98.31 106 ILE A O 1
ATOM 833 N N . LEU A 1 107 ? 2.077 -1.087 -0.082 1.00 98.38 107 LEU A N 1
ATOM 834 C CA . LEU A 1 107 ? 0.645 -1.127 -0.388 1.00 98.38 107 LEU A CA 1
ATOM 835 C C . LEU A 1 107 ? -0.155 -1.916 0.659 1.00 98.38 107 LEU A C 1
ATOM 837 O O . LEU A 1 107 ? -1.261 -1.507 0.992 1.00 98.38 107 LEU A O 1
ATOM 841 N N . LEU A 1 108 ? 0.405 -2.985 1.236 1.00 97.56 108 LEU A N 1
ATOM 842 C CA . LEU A 1 108 ? -0.195 -3.706 2.366 1.00 97.56 108 LEU A CA 1
ATOM 843 C C . LEU A 1 108 ? -0.356 -2.793 3.583 1.00 97.56 108 LEU A C 1
ATOM 845 O O . LEU A 1 108 ? -1.419 -2.772 4.198 1.00 97.56 108 LEU A O 1
ATOM 849 N N . ALA A 1 109 ? 0.689 -2.041 3.937 1.00 97.56 109 ALA A N 1
ATOM 850 C CA . ALA A 1 109 ? 0.632 -1.115 5.063 1.00 97.56 109 ALA A CA 1
ATOM 851 C C . ALA A 1 109 ? -0.345 0.038 4.808 1.00 97.56 109 ALA A C 1
ATOM 853 O O . ALA A 1 109 ? -1.070 0.426 5.721 1.00 97.56 109 ALA A O 1
ATOM 854 N N . TYR A 1 110 ? -0.391 0.549 3.574 1.00 97.94 110 TYR A N 1
ATOM 855 C CA . TYR A 1 110 ? -1.366 1.550 3.149 1.00 97.94 110 TYR A CA 1
ATOM 856 C C . TYR A 1 110 ? -2.798 1.024 3.279 1.00 97.94 110 TYR A C 1
ATOM 858 O O . TYR A 1 110 ? -3.596 1.618 3.996 1.00 97.94 110 TYR A O 1
ATOM 866 N N . ALA A 1 111 ? -3.092 -0.135 2.681 1.00 96.94 111 ALA A N 1
ATOM 867 C CA . ALA A 1 111 ? -4.405 -0.771 2.747 1.00 96.94 111 ALA A CA 1
ATOM 868 C C . ALA A 1 111 ? -4.840 -1.044 4.192 1.00 96.94 111 ALA A C 1
ATOM 870 O O . ALA A 1 111 ? -5.984 -0.779 4.561 1.00 96.94 111 ALA A O 1
ATOM 871 N N . TYR A 1 112 ? -3.914 -1.518 5.030 1.00 95.69 112 TYR A N 1
ATOM 872 C CA . TYR A 1 112 ? -4.197 -1.742 6.440 1.00 95.69 112 TYR A CA 1
ATOM 873 C C . TYR A 1 112 ? -4.498 -0.441 7.172 1.00 95.69 112 TYR A C 1
ATOM 875 O O . TYR A 1 112 ? -5.496 -0.389 7.876 1.00 95.69 112 TYR A O 1
ATOM 883 N N . ALA A 1 113 ? -3.695 0.611 6.990 1.00 95.38 113 ALA A N 1
ATOM 884 C CA . ALA A 1 113 ? -3.950 1.905 7.615 1.00 95.38 113 ALA A CA 1
ATOM 885 C C . ALA A 1 113 ? -5.312 2.474 7.186 1.00 95.38 113 ALA A C 1
ATOM 887 O O . ALA A 1 113 ? -6.125 2.811 8.041 1.00 95.38 113 ALA A O 1
ATOM 888 N N . THR A 1 114 ? -5.605 2.500 5.885 1.00 95.00 114 THR A N 1
ATOM 889 C CA . THR A 1 114 ? -6.894 2.960 5.341 1.00 95.00 114 THR A CA 1
ATOM 890 C C . THR A 1 114 ? -8.068 2.244 6.003 1.00 95.00 114 THR A C 1
ATOM 892 O O . THR A 1 114 ? -8.992 2.895 6.483 1.00 95.00 114 THR A O 1
ATOM 895 N N . ARG A 1 115 ? -8.024 0.908 6.090 1.00 92.56 115 ARG A N 1
ATOM 896 C CA . ARG A 1 115 ? -9.101 0.127 6.716 1.00 92.56 115 ARG A CA 1
ATOM 897 C C . ARG A 1 115 ? -9.145 0.274 8.231 1.00 92.56 115 ARG A C 1
ATOM 899 O O . ARG A 1 115 ? -10.226 0.335 8.798 1.00 92.56 115 ARG A O 1
ATOM 906 N N . HIS A 1 116 ? -7.989 0.315 8.885 1.00 91.62 116 HIS A N 1
ATOM 907 C CA . HIS A 1 116 ? -7.889 0.379 10.339 1.00 91.62 116 HIS A CA 1
ATOM 908 C C . HIS A 1 116 ? -8.422 1.705 10.886 1.00 91.62 116 HIS A C 1
ATOM 910 O O . HIS A 1 116 ? -9.134 1.705 11.882 1.00 91.62 116 HIS A O 1
ATOM 916 N N . PHE A 1 117 ? -8.131 2.812 10.200 1.00 91.06 117 PHE A N 1
ATOM 917 C CA . PHE A 1 117 ? -8.623 4.143 10.562 1.00 91.06 117 PHE A CA 1
ATOM 918 C C . PHE A 1 117 ? -9.931 4.518 9.856 1.00 91.06 117 PHE A C 1
ATOM 920 O O . PHE A 1 117 ? -10.424 5.623 10.043 1.00 91.06 117 PHE A O 1
ATOM 927 N N . SER A 1 118 ? -10.500 3.622 9.040 1.00 90.00 118 SER A N 1
ATOM 928 C CA . SER A 1 118 ? -11.718 3.880 8.252 1.00 90.00 118 SER A CA 1
ATOM 929 C C . SER A 1 118 ? -11.646 5.175 7.435 1.00 90.00 118 SER A C 1
ATOM 931 O O . SER A 1 118 ? -12.627 5.900 7.294 1.00 90.00 118 SER A O 1
ATOM 933 N N . MET A 1 119 ? -10.457 5.469 6.907 1.00 89.88 119 MET A N 1
ATOM 934 C CA . MET A 1 119 ? -10.188 6.636 6.080 1.00 89.88 119 MET A CA 1
ATOM 935 C C . MET A 1 119 ? -10.061 6.183 4.644 1.00 89.88 119 MET A C 1
ATOM 937 O O . MET A 1 119 ? -9.145 5.430 4.325 1.00 89.88 119 MET A O 1
ATOM 941 N N . SER A 1 120 ? -10.884 6.711 3.746 1.00 89.12 120 SER A N 1
ATOM 942 C CA . SER A 1 120 ? -10.695 6.440 2.322 1.00 89.12 120 SER A CA 1
ATOM 943 C C . SER A 1 120 ? -9.317 6.921 1.863 1.00 89.12 120 SER A C 1
ATOM 945 O O . SER A 1 120 ? -8.538 6.144 1.324 1.00 89.12 120 SER A O 1
ATOM 947 N N . ARG A 1 121 ? -8.990 8.190 2.122 1.00 92.81 121 ARG A N 1
ATOM 948 C CA . ARG A 1 121 ? -7.706 8.821 1.792 1.00 92.81 121 ARG A CA 1
ATOM 949 C C . ARG A 1 121 ? -7.010 9.224 3.088 1.00 92.81 121 ARG A C 1
ATOM 951 O O . ARG A 1 121 ? -7.590 9.995 3.846 1.00 92.81 121 ARG A O 1
ATOM 958 N N . LEU A 1 122 ? -5.789 8.754 3.334 1.00 92.94 122 LEU A N 1
ATOM 959 C CA . LEU A 1 122 ? -5.082 8.974 4.602 1.00 92.94 122 LEU A CA 1
ATOM 960 C C . LEU A 1 122 ? -4.696 10.441 4.804 1.00 92.94 122 LEU A C 1
ATOM 962 O O . LEU A 1 122 ? -4.835 10.964 5.907 1.00 92.94 122 LEU A O 1
ATOM 966 N N . ALA A 1 123 ? -4.262 11.125 3.744 1.00 92.81 123 ALA A N 1
ATOM 967 C CA . ALA A 1 123 ? -3.859 12.529 3.805 1.00 92.81 123 ALA A CA 1
ATOM 968 C C . ALA A 1 123 ? -5.011 13.509 3.511 1.00 92.81 123 ALA A C 1
ATOM 970 O O . ALA A 1 123 ? -4.774 14.637 3.077 1.00 92.81 123 ALA A O 1
ATOM 971 N N . SER A 1 124 ? -6.268 13.082 3.675 1.00 91.31 124 SER A N 1
ATOM 972 C CA . SER A 1 124 ? -7.423 13.958 3.456 1.00 91.31 124 SER A CA 1
ATOM 973 C C . SER A 1 124 ? -7.470 15.064 4.518 1.00 91.31 124 SER A C 1
ATOM 975 O O . SER A 1 124 ? -7.399 14.743 5.704 1.00 91.31 124 SER A O 1
ATOM 977 N N . PRO A 1 125 ? -7.650 16.346 4.146 1.00 86.25 125 PRO A N 1
ATOM 978 C CA . PRO A 1 125 ? -7.707 17.451 5.109 1.00 86.25 125 PRO A CA 1
ATOM 979 C C . PRO A 1 125 ? -8.913 17.374 6.058 1.00 86.25 125 PRO A C 1
ATOM 981 O O . PRO A 1 125 ? -8.927 18.074 7.062 1.00 86.25 125 PRO A O 1
ATOM 984 N N . GLY A 1 126 ? -9.917 16.548 5.742 1.00 85.31 126 GLY A N 1
ATOM 985 C CA . GLY A 1 126 ? -11.081 16.316 6.600 1.00 85.31 126 GLY A CA 1
ATOM 986 C C . GLY A 1 126 ? -10.892 15.231 7.665 1.00 85.31 126 GLY A C 1
ATOM 987 O O . GLY A 1 126 ? -11.807 15.022 8.452 1.00 85.31 126 GLY A O 1
ATOM 988 N N . ASN A 1 127 ? -9.759 14.523 7.685 1.00 87.75 127 ASN A N 1
ATOM 989 C CA . ASN A 1 127 ? -9.4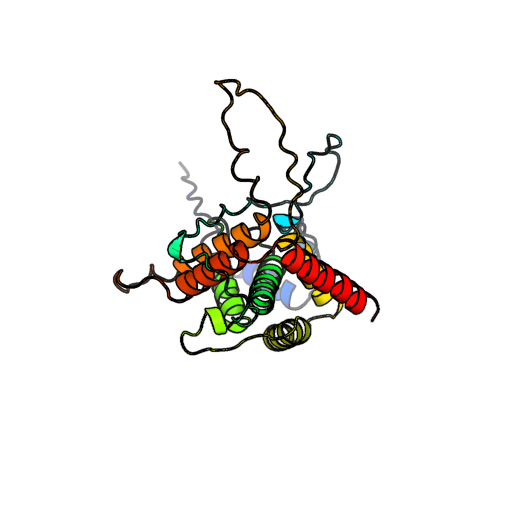97 13.504 8.704 1.00 87.75 127 ASN A CA 1
ATOM 990 C C . ASN A 1 127 ? -9.011 14.147 10.010 1.00 87.75 127 ASN A C 1
ATOM 992 O O . ASN A 1 127 ? -8.349 15.186 9.976 1.00 87.75 127 ASN A O 1
ATOM 996 N N . ASP A 1 128 ? -9.246 13.477 11.143 1.00 88.69 128 ASP A N 1
ATOM 997 C CA . ASP A 1 128 ? -8.682 13.880 12.434 1.00 88.69 128 ASP A CA 1
ATOM 998 C C . ASP A 1 128 ? -7.135 13.917 12.355 1.00 88.69 128 ASP A C 1
ATOM 1000 O O . ASP A 1 128 ? -6.504 12.909 12.000 1.00 88.69 128 ASP A O 1
ATOM 1004 N N . PRO A 1 129 ? -6.484 15.052 12.687 1.00 89.62 129 PRO A N 1
ATOM 1005 C CA . PRO A 1 129 ? -5.028 15.155 12.731 1.00 89.62 129 PRO A CA 1
ATOM 1006 C C . PRO A 1 129 ? -4.351 14.115 13.635 1.00 89.62 129 PRO A C 1
ATOM 1008 O O . PRO A 1 129 ? -3.210 13.726 13.372 1.00 89.62 129 PRO A O 1
ATOM 1011 N N . GLN A 1 130 ? -5.008 13.671 14.709 1.00 89.69 130 GLN A N 1
ATOM 1012 C CA . GLN A 1 130 ? -4.494 12.623 15.585 1.00 89.69 130 GLN A CA 1
ATOM 1013 C C . GLN A 1 130 ? -4.457 11.277 14.862 1.00 89.69 130 GLN A C 1
ATOM 1015 O O . GLN A 1 130 ? -3.414 10.619 14.864 1.00 89.69 130 GLN A O 1
ATOM 1020 N N . ASP A 1 131 ? -5.535 10.905 14.177 1.00 91.31 131 ASP A N 1
ATOM 1021 C CA . ASP A 1 131 ? -5.586 9.653 13.428 1.00 91.31 131 ASP A CA 1
ATOM 1022 C C . ASP A 1 131 ? -4.608 9.671 12.247 1.00 91.31 131 ASP A C 1
ATOM 1024 O O . ASP A 1 131 ? -3.954 8.669 11.966 1.00 91.31 131 ASP A O 1
ATOM 1028 N N . GLN A 1 132 ? -4.405 10.823 11.598 1.00 92.69 132 GLN A N 1
ATOM 1029 C CA . GLN A 1 132 ? -3.361 10.974 10.577 1.00 92.69 132 GLN A CA 1
ATOM 1030 C C . GLN A 1 132 ? -1.951 10.728 11.142 1.00 92.69 132 GLN A C 1
ATOM 1032 O O . GLN A 1 132 ? -1.118 10.083 10.494 1.00 92.69 132 GLN A O 1
ATOM 1037 N N . ARG A 1 133 ? -1.658 11.223 12.355 1.00 93.38 133 ARG A N 1
ATOM 1038 C CA . ARG A 1 133 ? -0.373 10.968 13.033 1.00 93.38 133 ARG A CA 1
ATOM 1039 C C . ARG A 1 133 ? -0.219 9.491 13.385 1.00 93.38 133 ARG A C 1
ATOM 1041 O O . ARG A 1 133 ? 0.870 8.945 13.197 1.00 93.38 133 ARG A O 1
ATOM 1048 N N . GLU A 1 134 ? -1.278 8.839 13.856 1.00 93.75 134 GLU A N 1
ATOM 1049 C CA . GLU A 1 134 ? -1.256 7.406 14.161 1.00 93.75 134 GLU A CA 1
ATOM 1050 C C . GLU A 1 134 ? -1.132 6.547 12.897 1.00 93.75 134 GLU A C 1
ATOM 1052 O O . GLU A 1 134 ? -0.314 5.626 12.868 1.00 93.75 134 GLU A O 1
ATOM 1057 N N . ALA A 1 135 ? -1.811 6.904 11.805 1.00 94.69 135 ALA A N 1
ATOM 1058 C CA . ALA A 1 135 ? -1.636 6.273 10.498 1.00 94.69 135 ALA A CA 1
ATOM 1059 C C . ALA A 1 135 ? -0.187 6.375 10.015 1.00 94.69 135 ALA A C 1
ATOM 1061 O O . ALA A 1 135 ? 0.413 5.377 9.602 1.00 94.69 135 ALA A O 1
ATOM 1062 N N . ARG A 1 136 ? 0.425 7.557 10.147 1.00 95.12 136 ARG A N 1
ATOM 1063 C CA . ARG A 1 136 ? 1.839 7.770 9.819 1.00 95.12 136 ARG A CA 1
ATOM 1064 C C . ARG A 1 136 ? 2.760 6.894 10.671 1.00 95.12 136 ARG A C 1
ATOM 1066 O O . ARG A 1 136 ? 3.651 6.241 10.124 1.00 95.12 136 ARG A O 1
ATOM 1073 N N . ARG A 1 137 ? 2.552 6.850 11.993 1.00 94.25 137 ARG A N 1
ATOM 1074 C CA . ARG A 1 137 ? 3.330 6.011 12.929 1.00 94.25 137 ARG A CA 1
ATOM 1075 C C . ARG A 1 137 ? 3.197 4.529 12.599 1.00 94.25 137 ARG A C 1
ATOM 1077 O O . ARG A 1 137 ? 4.201 3.818 12.563 1.00 94.25 137 ARG A O 1
ATOM 1084 N N . LEU A 1 138 ? 1.980 4.079 12.311 1.00 95.50 138 LEU A N 1
ATOM 1085 C CA . LEU A 1 138 ? 1.678 2.707 11.928 1.00 95.50 138 LEU A CA 1
ATOM 1086 C C . LEU A 1 138 ? 2.414 2.323 10.644 1.00 95.50 138 LEU A C 1
ATOM 1088 O O . LEU A 1 138 ? 3.098 1.299 10.616 1.00 95.50 138 LEU A O 1
ATOM 1092 N N . ILE A 1 139 ? 2.333 3.154 9.601 1.00 96.25 139 ILE A N 1
ATOM 1093 C CA . ILE A 1 139 ? 3.007 2.892 8.323 1.00 96.25 139 ILE A CA 1
ATOM 1094 C C . ILE A 1 139 ? 4.526 2.913 8.505 1.00 96.25 139 ILE A C 1
ATOM 1096 O O . ILE A 1 139 ? 5.218 2.027 8.006 1.00 96.25 139 ILE A O 1
ATOM 1100 N N . ALA A 1 140 ? 5.058 3.871 9.268 1.00 95.50 140 ALA A N 1
ATOM 1101 C CA . ALA A 1 140 ? 6.485 3.942 9.561 1.00 95.50 140 ALA A CA 1
ATOM 1102 C C . ALA A 1 140 ? 6.996 2.694 10.299 1.00 95.50 140 ALA A C 1
ATOM 1104 O O . ALA A 1 140 ? 8.090 2.207 10.005 1.00 95.50 140 ALA A O 1
ATOM 1105 N N . ARG A 1 141 ? 6.190 2.147 11.219 1.00 95.00 141 ARG A N 1
ATOM 1106 C CA . ARG A 1 141 ? 6.483 0.899 11.933 1.00 95.00 141 ARG A CA 1
ATOM 1107 C C . ARG A 1 141 ? 6.408 -0.318 11.017 1.00 95.00 141 ARG A C 1
ATOM 1109 O O . ARG A 1 141 ? 7.300 -1.160 11.063 1.00 95.00 141 ARG A O 1
ATOM 1116 N N . ALA A 1 142 ? 5.362 -0.422 10.199 1.00 95.69 142 ALA A N 1
ATOM 1117 C CA . ALA A 1 142 ? 5.164 -1.545 9.287 1.00 95.69 142 ALA A CA 1
ATOM 1118 C C . ALA A 1 142 ? 6.269 -1.596 8.219 1.00 95.69 142 ALA A C 1
ATOM 1120 O O . ALA A 1 142 ? 6.838 -2.657 7.945 1.00 95.69 142 ALA A O 1
ATOM 1121 N N . VAL A 1 143 ? 6.638 -0.428 7.687 1.00 96.69 143 VAL A N 1
ATOM 1122 C CA . VAL A 1 143 ? 7.501 -0.271 6.514 1.00 96.69 143 VAL A CA 1
ATOM 1123 C C . VAL A 1 143 ? 8.744 0.587 6.837 1.00 96.69 143 VAL A C 1
ATOM 1125 O O . VAL A 1 143 ? 8.977 1.650 6.263 1.00 96.69 143 VAL A O 1
ATOM 1128 N N . PRO A 1 144 ? 9.637 0.139 7.733 1.00 95.12 144 PRO A N 1
ATOM 1129 C CA . PRO A 1 144 ? 10.801 0.900 8.164 1.00 95.12 144 PRO A CA 1
ATOM 1130 C C . PRO A 1 144 ? 11.794 1.152 7.028 1.00 95.12 144 PRO A C 1
ATOM 1132 O O . PRO A 1 144 ? 12.601 2.062 7.132 1.00 95.12 144 PRO A O 1
ATOM 1135 N N . PHE A 1 145 ? 11.769 0.400 5.922 1.00 95.19 145 PHE A N 1
ATOM 1136 C CA . PHE A 1 145 ? 12.630 0.709 4.775 1.00 95.19 145 PHE A CA 1
ATOM 1137 C C . PHE A 1 145 ? 12.239 1.986 4.032 1.00 95.19 145 PHE A C 1
ATOM 1139 O O . PHE A 1 145 ? 13.092 2.515 3.322 1.00 95.19 145 PHE A O 1
ATOM 1146 N N . ILE A 1 146 ? 11.022 2.515 4.211 1.00 95.19 146 ILE A N 1
ATOM 1147 C CA . ILE A 1 146 ? 10.685 3.880 3.781 1.00 95.19 146 ILE A CA 1
ATOM 1148 C C . ILE A 1 146 ? 10.962 4.898 4.893 1.00 95.19 146 ILE A C 1
ATOM 1150 O O . ILE A 1 146 ? 11.548 5.940 4.616 1.00 95.19 146 ILE A O 1
ATOM 1154 N N . ALA A 1 147 ? 10.629 4.577 6.148 1.00 93.12 147 ALA A N 1
ATOM 1155 C CA . ALA A 1 147 ? 10.681 5.532 7.256 1.00 93.12 147 ALA A CA 1
ATOM 1156 C C . ALA A 1 147 ? 12.080 5.735 7.860 1.00 93.12 147 ALA A C 1
ATOM 1158 O O . ALA A 1 147 ? 12.461 6.863 8.163 1.00 93.12 147 ALA A O 1
ATOM 1159 N N . ASP A 1 148 ? 12.881 4.681 7.997 1.00 92.62 148 ASP A N 1
ATOM 1160 C CA . ASP A 1 148 ? 14.256 4.759 8.488 1.00 92.62 148 ASP A CA 1
ATOM 1161 C C . ASP A 1 148 ? 15.228 4.914 7.313 1.00 92.62 148 ASP A C 1
ATOM 1163 O O . ASP A 1 148 ? 15.286 4.097 6.388 1.00 92.62 148 ASP A O 1
ATOM 1167 N N . ARG A 1 149 ? 16.042 5.972 7.349 1.00 90.75 149 ARG A N 1
ATOM 1168 C CA . ARG A 1 149 ? 17.076 6.248 6.345 1.00 90.75 149 ARG A CA 1
ATOM 1169 C C . ARG A 1 149 ? 18.126 5.135 6.260 1.00 90.75 149 ARG A C 1
ATOM 1171 O O . ARG A 1 149 ? 18.683 4.932 5.183 1.00 90.75 149 ARG A O 1
ATOM 1178 N N . ARG A 1 150 ? 18.397 4.424 7.358 1.00 90.75 150 ARG A N 1
ATOM 1179 C CA . ARG A 1 150 ? 19.412 3.359 7.433 1.00 90.75 150 ARG A CA 1
ATOM 1180 C C . ARG A 1 150 ? 18.877 1.983 7.062 1.00 90.75 150 ARG A C 1
ATOM 1182 O O . ARG A 1 150 ? 19.676 1.099 6.758 1.00 90.75 150 ARG A O 1
ATOM 1189 N N . SER A 1 151 ? 17.561 1.804 7.063 1.00 91.12 151 SER A N 1
ATOM 1190 C CA . SER A 1 151 ? 16.950 0.523 6.739 1.00 91.12 151 SER A CA 1
ATOM 1191 C C . SER A 1 151 ? 17.209 0.137 5.281 1.00 91.12 151 SER A C 1
ATOM 1193 O O . SER A 1 151 ? 17.004 0.926 4.354 1.00 91.12 151 SER A O 1
ATOM 1195 N N . ARG A 1 152 ? 17.678 -1.102 5.107 1.00 90.19 152 ARG A N 1
ATOM 1196 C CA . ARG A 1 152 ? 18.007 -1.748 3.826 1.00 90.19 152 ARG A CA 1
ATOM 1197 C C . ARG A 1 152 ? 17.177 -3.013 3.602 1.00 90.19 152 ARG A C 1
ATOM 1199 O O . ARG A 1 152 ? 17.625 -3.926 2.917 1.00 90.19 152 ARG A O 1
ATOM 1206 N N . VAL A 1 153 ? 16.010 -3.103 4.241 1.00 93.75 153 VAL A N 1
ATOM 1207 C CA . VAL A 1 153 ? 15.143 -4.280 4.111 1.00 93.75 153 VAL A CA 1
ATOM 1208 C C . VAL A 1 153 ? 14.717 -4.414 2.653 1.00 93.75 153 VAL A C 1
ATOM 1210 O O . VAL A 1 153 ? 14.133 -3.495 2.080 1.00 93.75 153 VAL A O 1
ATOM 1213 N N . LEU A 1 154 ? 15.021 -5.570 2.080 1.00 95.00 154 LEU A N 1
ATOM 1214 C CA . LEU A 1 154 ? 14.668 -5.955 0.726 1.00 95.00 154 LEU A CA 1
ATOM 1215 C C . LEU A 1 154 ? 13.882 -7.257 0.813 1.00 95.00 154 LEU A C 1
ATOM 1217 O O . LEU A 1 154 ? 14.387 -8.237 1.358 1.00 95.00 154 LEU A O 1
ATOM 1221 N N . HIS A 1 155 ? 12.670 -7.251 0.274 1.00 95.56 155 HIS A N 1
ATOM 1222 C CA . HIS A 1 155 ? 11.835 -8.438 0.206 1.00 95.56 155 HIS A CA 1
ATOM 1223 C C . HIS A 1 155 ? 12.091 -9.174 -1.100 1.00 95.56 155 HIS A C 1
ATOM 1225 O O . HIS A 1 155 ? 11.990 -8.598 -2.180 1.00 95.56 155 HIS A O 1
ATOM 1231 N N . ILE A 1 156 ? 12.425 -10.458 -0.994 1.00 94.12 156 ILE A N 1
ATOM 1232 C CA . ILE A 1 156 ? 12.776 -11.294 -2.154 1.00 94.12 156 ILE A CA 1
ATOM 1233 C C . ILE A 1 156 ? 11.550 -12.053 -2.680 1.00 94.12 156 ILE A C 1
ATOM 1235 O O . ILE A 1 156 ? 11.521 -12.473 -3.832 1.00 94.12 156 ILE A O 1
ATOM 1239 N N . THR A 1 157 ? 10.529 -12.229 -1.839 1.00 95.31 157 THR A N 1
ATOM 1240 C CA . THR A 1 157 ? 9.280 -12.919 -2.184 1.00 95.31 157 THR A CA 1
ATOM 1241 C C . THR A 1 157 ? 8.089 -12.215 -1.546 1.00 95.31 157 THR A C 1
ATOM 1243 O O . THR A 1 157 ? 8.237 -11.533 -0.525 1.00 95.31 157 THR A O 1
ATOM 1246 N N . LEU A 1 158 ? 6.885 -12.454 -2.072 1.00 95.56 158 LEU A N 1
ATOM 1247 C CA . LEU A 1 158 ? 5.658 -11.982 -1.433 1.00 95.56 158 LEU A CA 1
ATOM 1248 C C . LEU A 1 158 ? 5.470 -12.608 -0.042 1.00 95.56 158 LEU A C 1
ATOM 1250 O O . LEU A 1 158 ? 4.963 -11.953 0.865 1.00 95.56 158 LEU A O 1
ATOM 1254 N N . SER A 1 159 ? 5.915 -13.856 0.159 1.00 95.44 159 SER A N 1
ATOM 1255 C CA . SER A 1 159 ? 5.886 -14.512 1.475 1.00 95.44 159 SER A CA 1
ATOM 1256 C C . SER A 1 159 ? 6.637 -13.733 2.539 1.00 95.44 159 SER A C 1
ATOM 1258 O O . SER A 1 159 ? 6.135 -13.580 3.653 1.00 95.44 159 SER A O 1
ATOM 1260 N N . ASP A 1 160 ? 7.831 -13.268 2.188 1.00 95.25 160 ASP A N 1
ATOM 1261 C CA . ASP A 1 160 ? 8.677 -12.503 3.088 1.00 95.25 160 ASP A CA 1
ATOM 1262 C C . ASP A 1 160 ? 8.031 -11.151 3.413 1.00 95.25 160 ASP A C 1
ATOM 1264 O O . ASP A 1 160 ? 7.837 -10.834 4.584 1.00 95.25 160 ASP A O 1
ATOM 1268 N N . ALA A 1 161 ? 7.563 -10.421 2.394 1.00 95.88 161 ALA A N 1
ATOM 1269 C CA . ALA A 1 161 ? 6.841 -9.161 2.584 1.00 95.88 161 ALA A CA 1
ATOM 1270 C C . ALA A 1 161 ? 5.617 -9.318 3.506 1.00 95.88 161 ALA A C 1
ATOM 1272 O O . ALA A 1 161 ? 5.465 -8.567 4.468 1.00 95.88 161 ALA A O 1
ATOM 1273 N N . VAL A 1 162 ? 4.770 -10.326 3.260 1.00 95.19 162 VAL A N 1
ATOM 1274 C CA . VAL A 1 162 ? 3.568 -10.593 4.068 1.00 95.19 162 VAL A CA 1
ATOM 1275 C C . VAL A 1 162 ? 3.930 -10.940 5.504 1.00 95.19 162 VAL A C 1
ATOM 1277 O O . VAL A 1 162 ? 3.366 -10.355 6.422 1.00 95.19 162 VAL A O 1
ATOM 1280 N N . THR A 1 163 ? 4.875 -11.859 5.714 1.00 94.19 163 THR A N 1
ATOM 1281 C CA . THR A 1 163 ? 5.289 -12.280 7.064 1.00 94.19 163 THR A CA 1
ATOM 1282 C C . THR A 1 163 ? 5.890 -11.111 7.840 1.00 94.19 163 THR A C 1
ATOM 1284 O O . THR A 1 163 ? 5.588 -10.910 9.017 1.00 94.19 163 THR A O 1
ATOM 1287 N N . ASN A 1 164 ? 6.703 -10.299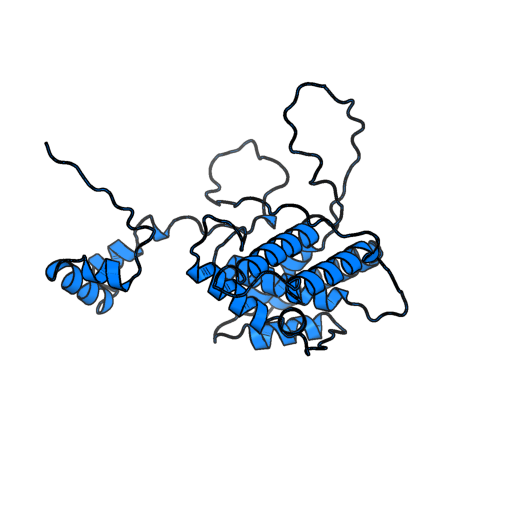 7.165 1.00 94.12 164 ASN A N 1
ATOM 1288 C CA . ASN A 1 164 ? 7.335 -9.134 7.754 1.00 94.12 164 ASN A CA 1
ATOM 1289 C C . ASN A 1 164 ? 6.303 -8.076 8.170 1.00 94.12 164 ASN A C 1
ATOM 1291 O O . ASN A 1 164 ? 6.329 -7.619 9.313 1.00 94.12 164 ASN A O 1
ATOM 1295 N N . ILE A 1 165 ? 5.362 -7.742 7.282 1.00 94.44 165 ILE A N 1
ATOM 1296 C CA . ILE A 1 165 ? 4.274 -6.806 7.582 1.00 94.44 165 ILE A CA 1
ATOM 1297 C C . ILE A 1 165 ? 3.401 -7.355 8.709 1.00 94.44 165 ILE A C 1
ATOM 1299 O O . ILE A 1 165 ? 3.202 -6.665 9.704 1.00 94.44 165 ILE A O 1
ATOM 1303 N N . TRP A 1 166 ? 2.961 -8.611 8.613 1.00 92.00 166 TRP A N 1
ATOM 1304 C CA . TRP A 1 166 ? 2.143 -9.270 9.633 1.00 92.00 166 TRP A CA 1
ATOM 1305 C C . TRP A 1 166 ? 2.734 -9.125 11.035 1.00 92.00 166 TRP A C 1
ATOM 1307 O O . TRP A 1 166 ? 2.064 -8.642 11.942 1.00 92.00 166 TRP A O 1
ATOM 1317 N N . SER A 1 167 ? 4.024 -9.442 11.189 1.00 92.50 167 SER A N 1
ATOM 1318 C CA . SER A 1 167 ? 4.722 -9.371 12.480 1.00 92.50 167 SER A CA 1
ATOM 1319 C C . SER A 1 167 ? 4.802 -7.962 13.086 1.00 92.50 167 SER A C 1
ATOM 1321 O O . SER A 1 167 ? 5.062 -7.815 14.275 1.00 92.50 167 SER A O 1
ATOM 1323 N N . ARG A 1 168 ? 4.601 -6.915 12.277 1.00 91.75 168 ARG A N 1
ATOM 1324 C CA . ARG A 1 168 ? 4.686 -5.502 12.689 1.00 91.75 168 ARG A CA 1
ATOM 1325 C C . ARG A 1 168 ? 3.328 -4.828 12.825 1.00 91.75 168 ARG A C 1
ATOM 1327 O O . ARG A 1 168 ? 3.224 -3.766 13.451 1.00 91.75 168 ARG A O 1
ATOM 1334 N N . LEU A 1 169 ? 2.308 -5.415 12.206 1.00 87.44 169 LEU A N 1
ATOM 1335 C CA . LEU A 1 169 ? 0.919 -5.016 12.382 1.00 87.44 169 LEU A CA 1
ATOM 1336 C C . LEU A 1 169 ? 0.316 -5.610 13.653 1.00 87.44 169 LEU A C 1
ATOM 1338 O O . LEU A 1 169 ? -0.658 -5.047 14.140 1.00 87.44 169 LEU A O 1
ATOM 1342 N N . ASP A 1 170 ? 0.904 -6.686 14.190 1.00 67.62 170 ASP A N 1
ATOM 1343 C CA . ASP A 1 170 ? 0.335 -7.456 15.292 1.00 67.62 170 ASP A CA 1
ATOM 1344 C C . ASP A 1 170 ? 0.164 -6.630 16.580 1.00 67.62 170 ASP A C 1
ATOM 1346 O O . ASP A 1 170 ? 1.068 -6.473 17.400 1.00 67.62 170 ASP A O 1
ATOM 1350 N N . LEU A 1 171 ? -1.038 -6.070 16.717 1.00 62.97 171 LEU A N 1
ATOM 1351 C CA . LEU A 1 171 ? -1.565 -5.381 17.893 1.00 62.97 171 LEU A CA 1
ATOM 1352 C C . LEU A 1 171 ? -2.384 -6.345 18.778 1.00 62.97 171 LEU A C 1
ATOM 1354 O O . LEU A 1 171 ? -3.123 -5.891 19.647 1.00 62.97 171 LEU A O 1
ATOM 1358 N N . GLY A 1 172 ? -2.259 -7.665 18.569 1.00 59.69 172 GLY A N 1
ATOM 1359 C CA . GLY A 1 172 ? -2.869 -8.697 19.414 1.00 59.69 172 GLY A CA 1
ATOM 1360 C C . GLY A 1 172 ? -4.124 -9.377 18.854 1.00 59.69 172 GLY A C 1
ATOM 1361 O O . GLY A 1 172 ? -4.767 -10.122 19.591 1.00 59.69 172 GLY A O 1
ATOM 1362 N N . SER A 1 173 ? -4.506 -9.151 17.590 1.00 61.66 173 SER A N 1
ATOM 1363 C CA . SER A 1 173 ? -5.717 -9.778 17.021 1.00 61.66 173 SER A CA 1
ATOM 1364 C C . SER A 1 173 ? -5.800 -9.858 15.490 1.00 61.66 173 SER A C 1
ATOM 1366 O O . SER A 1 173 ? -6.883 -10.122 14.966 1.00 61.66 173 SER A O 1
ATOM 1368 N N . THR A 1 174 ? -4.710 -9.643 14.740 1.00 69.25 174 THR A N 1
ATOM 1369 C CA . THR A 1 174 ? -4.795 -9.636 13.265 1.00 69.25 174 THR A CA 1
ATOM 1370 C C . THR A 1 174 ? -5.234 -11.013 12.753 1.00 69.25 174 THR A C 1
ATOM 1372 O O . THR A 1 174 ? -4.475 -11.979 12.804 1.00 69.25 174 THR A O 1
ATOM 1375 N N . GLN A 1 175 ? -6.481 -11.128 12.291 1.00 84.00 175 GLN A N 1
ATOM 1376 C CA . GLN A 1 175 ? -7.053 -12.397 11.842 1.00 84.00 175 GLN A CA 1
ATOM 1377 C C . GLN A 1 175 ? -6.576 -12.741 10.430 1.00 84.00 175 GLN A C 1
ATOM 1379 O O . GLN A 1 175 ? -6.360 -11.856 9.600 1.00 84.00 175 GLN A O 1
ATOM 1384 N N . HIS A 1 176 ? -6.442 -14.035 10.115 1.00 88.25 176 HIS A N 1
ATOM 1385 C CA . HIS A 1 176 ? -6.079 -14.502 8.767 1.00 88.25 176 HIS A CA 1
ATOM 1386 C C . HIS A 1 176 ? -7.011 -13.942 7.677 1.00 88.25 176 HIS A C 1
ATOM 1388 O O . HIS A 1 176 ? -6.550 -13.620 6.579 1.00 88.25 176 HIS A O 1
ATOM 1394 N N . SER A 1 177 ? -8.288 -13.739 8.012 1.00 90.75 177 SER A N 1
ATOM 1395 C CA . SER A 1 177 ? -9.290 -13.058 7.186 1.00 90.75 177 SER A CA 1
ATOM 1396 C C . SER A 1 177 ? -8.873 -11.631 6.814 1.00 90.75 177 SER A C 1
ATOM 1398 O O . SER A 1 177 ? -8.976 -11.251 5.648 1.00 90.75 177 SER A O 1
ATOM 1400 N N . THR A 1 178 ? -8.316 -10.866 7.757 1.00 91.50 178 THR A N 1
ATOM 1401 C CA . THR A 1 178 ? -7.770 -9.529 7.503 1.00 91.50 178 THR A CA 1
ATOM 1402 C C . THR A 1 178 ? -6.641 -9.593 6.480 1.00 91.50 178 THR A C 1
ATOM 1404 O O . THR A 1 178 ? -6.658 -8.821 5.528 1.00 91.50 178 THR A O 1
ATOM 1407 N N . MET A 1 179 ? -5.701 -10.546 6.590 1.00 93.25 179 MET A N 1
ATOM 1408 C CA . MET A 1 179 ? -4.631 -10.680 5.582 1.00 93.25 179 MET A CA 1
ATOM 1409 C C . MET A 1 179 ? -5.191 -10.939 4.187 1.00 93.25 179 MET A C 1
ATOM 1411 O O . MET A 1 179 ? -4.695 -10.389 3.207 1.00 93.25 179 MET A O 1
ATOM 1415 N N . ALA A 1 180 ? -6.205 -11.805 4.093 1.00 94.94 180 ALA A N 1
ATOM 1416 C CA . ALA A 1 180 ? -6.826 -12.138 2.820 1.00 94.94 180 ALA A CA 1
ATOM 1417 C C . ALA A 1 180 ? -7.401 -10.881 2.154 1.00 94.94 180 ALA A C 1
ATOM 1419 O O . ALA A 1 180 ? -7.172 -10.652 0.967 1.00 94.94 180 ALA A O 1
ATOM 1420 N N . ILE A 1 181 ? -8.083 -10.038 2.932 1.00 94.88 181 ILE A N 1
ATOM 1421 C CA . ILE A 1 181 ? -8.627 -8.764 2.457 1.00 94.88 181 ILE A CA 1
ATOM 1422 C C . ILE A 1 181 ? -7.497 -7.828 2.009 1.00 94.88 181 ILE A C 1
ATOM 1424 O O . ILE A 1 181 ? -7.542 -7.333 0.888 1.00 94.88 181 ILE A O 1
ATOM 1428 N N . LEU A 1 182 ? -6.442 -7.660 2.810 1.00 95.88 182 LEU A N 1
ATOM 1429 C CA . LEU A 1 182 ? -5.316 -6.782 2.461 1.00 95.88 182 LEU A CA 1
ATOM 1430 C C . LEU A 1 182 ? -4.580 -7.236 1.195 1.00 95.88 182 LEU A C 1
ATOM 1432 O O . LEU A 1 182 ? -4.202 -6.422 0.360 1.00 95.88 182 LEU A O 1
ATOM 1436 N N . LEU A 1 183 ? -4.384 -8.542 1.018 1.00 97.00 183 LEU A N 1
ATOM 1437 C CA . LEU A 1 183 ? -3.788 -9.091 -0.201 1.00 97.00 183 LEU A CA 1
ATOM 1438 C C . LEU A 1 183 ? -4.696 -8.892 -1.417 1.00 97.00 183 LEU A C 1
ATOM 1440 O O . LEU A 1 183 ? -4.209 -8.633 -2.518 1.00 97.00 183 LEU A O 1
ATOM 1444 N N . LYS A 1 184 ? -6.016 -8.973 -1.219 1.00 96.69 184 LYS A N 1
ATOM 1445 C CA . LYS A 1 184 ? -6.988 -8.619 -2.252 1.00 96.69 184 LYS A CA 1
ATOM 1446 C C . LYS A 1 184 ? -6.895 -7.127 -2.588 1.00 96.69 184 LYS A C 1
ATOM 1448 O O . LYS A 1 184 ? -6.896 -6.807 -3.771 1.00 96.69 184 LYS A O 1
ATOM 1453 N N . ASP A 1 185 ? -6.733 -6.237 -1.614 1.00 96.56 185 ASP A N 1
ATOM 1454 C CA . ASP A 1 185 ? -6.524 -4.803 -1.870 1.00 96.56 185 ASP A CA 1
ATOM 1455 C C . ASP A 1 185 ? -5.261 -4.547 -2.682 1.00 96.56 185 ASP A C 1
ATOM 1457 O O . ASP A 1 185 ? -5.300 -3.835 -3.680 1.00 96.56 185 ASP A O 1
ATOM 1461 N N . VAL A 1 186 ? -4.148 -5.183 -2.314 1.00 97.12 186 VAL A N 1
ATOM 1462 C CA . VAL A 1 186 ? -2.888 -5.079 -3.063 1.00 97.12 186 VAL A CA 1
ATOM 1463 C C . VAL A 1 186 ? -3.065 -5.535 -4.505 1.00 97.12 186 VAL A C 1
ATOM 1465 O O . VAL A 1 186 ? -2.574 -4.867 -5.411 1.00 97.12 186 VAL A O 1
ATOM 1468 N N . PHE A 1 187 ? -3.808 -6.621 -4.737 1.00 96.19 187 PHE A N 1
ATOM 1469 C CA . PHE A 1 187 ? -4.178 -7.031 -6.088 1.00 96.19 187 PHE A CA 1
ATOM 1470 C C . PHE A 1 187 ? -4.933 -5.920 -6.832 1.00 96.19 187 PHE A C 1
ATOM 1472 O O . PHE A 1 187 ? -4.558 -5.603 -7.953 1.00 96.19 187 PHE A O 1
ATOM 1479 N N . HIS A 1 188 ? -5.935 -5.277 -6.222 1.00 93.81 188 HIS A N 1
ATOM 1480 C CA . HIS A 1 188 ? -6.691 -4.193 -6.874 1.00 93.81 188 HIS A CA 1
ATOM 1481 C C . HIS A 1 188 ? -5.816 -2.962 -7.150 1.00 93.81 188 HIS A C 1
ATOM 1483 O O . HIS A 1 188 ? -5.965 -2.316 -8.185 1.00 93.81 188 HIS A O 1
ATOM 1489 N N . LEU A 1 189 ? -4.881 -2.654 -6.248 1.00 95.25 189 LEU A N 1
ATOM 1490 C CA . LEU A 1 189 ? -3.974 -1.517 -6.380 1.00 95.25 189 LEU A CA 1
ATOM 1491 C C . LEU A 1 189 ? -2.893 -1.740 -7.450 1.00 95.25 189 LEU A C 1
ATOM 1493 O O . LEU A 1 189 ? -2.525 -0.791 -8.142 1.00 95.25 189 LEU A O 1
ATOM 1497 N N . LEU A 1 190 ? -2.381 -2.968 -7.591 1.00 94.56 190 LEU A N 1
ATOM 1498 C CA . LEU A 1 190 ? -1.342 -3.316 -8.570 1.00 94.56 190 LEU A CA 1
ATOM 1499 C C . LEU A 1 190 ? -1.893 -3.667 -9.950 1.00 94.56 190 LEU A C 1
ATOM 1501 O O . LEU A 1 190 ? -1.171 -3.516 -10.938 1.00 94.56 190 LEU A O 1
ATOM 1505 N N . ARG A 1 191 ? -3.133 -4.163 -10.022 1.00 90.81 191 ARG A N 1
ATOM 1506 C CA . ARG A 1 191 ? -3.722 -4.644 -11.268 1.00 90.81 191 ARG A CA 1
ATOM 1507 C C . ARG A 1 191 ? -3.749 -3.539 -12.310 1.00 90.81 191 ARG A C 1
ATOM 1509 O O . ARG A 1 191 ? -4.252 -2.441 -12.068 1.00 90.81 191 ARG A O 1
ATOM 1516 N N . LEU A 1 192 ? -3.249 -3.872 -13.495 1.00 86.19 192 LEU A N 1
ATOM 1517 C CA . LEU A 1 192 ? -3.282 -2.960 -14.619 1.00 86.19 192 LEU A CA 1
ATOM 1518 C C . LEU A 1 192 ? -4.723 -2.699 -15.051 1.00 86.19 192 LEU A C 1
ATOM 1520 O O . LEU A 1 192 ? -5.491 -3.630 -15.320 1.00 86.19 192 LEU A O 1
ATOM 1524 N N . ARG A 1 193 ? -5.088 -1.419 -15.149 1.00 81.50 193 ARG A N 1
ATOM 1525 C CA . ARG A 1 193 ? -6.355 -1.026 -15.765 1.00 81.50 193 ARG A CA 1
ATOM 1526 C C . ARG A 1 193 ? -6.275 -1.280 -17.266 1.00 81.50 193 ARG A C 1
ATOM 1528 O O . ARG A 1 193 ? -5.319 -0.880 -17.930 1.00 81.50 193 ARG A O 1
ATOM 1535 N N . LYS A 1 194 ? -7.293 -1.955 -17.802 1.00 74.56 194 LYS A N 1
ATOM 1536 C CA . LYS A 1 194 ? -7.464 -2.124 -19.246 1.00 74.56 194 LYS A CA 1
ATOM 1537 C C . LYS A 1 194 ? -8.015 -0.818 -19.802 1.00 74.56 194 LYS A C 1
ATOM 1539 O O . LYS A 1 194 ? -9.219 -0.595 -19.760 1.00 74.56 194 LYS A O 1
ATOM 1544 N N . VAL A 1 195 ? -7.127 0.047 -20.272 1.00 65.94 195 VAL A N 1
ATOM 1545 C CA . VAL A 1 195 ? -7.518 1.290 -20.937 1.00 65.94 195 VAL A CA 1
ATOM 1546 C C . VAL A 1 195 ? -7.902 0.938 -22.370 1.00 65.94 195 VAL A C 1
ATOM 1548 O O . VAL A 1 195 ? -7.074 0.446 -23.136 1.00 65.94 195 VAL A O 1
ATOM 1551 N N . VAL A 1 196 ? -9.173 1.129 -22.713 1.00 64.31 196 VAL A N 1
ATOM 1552 C CA . VAL A 1 196 ? -9.629 1.106 -24.104 1.00 64.31 196 VAL A CA 1
ATOM 1553 C C . VAL A 1 196 ? -9.523 2.540 -24.593 1.00 64.31 196 VAL A C 1
ATOM 1555 O O . VAL A 1 196 ? -10.194 3.412 -24.056 1.00 64.31 196 VAL A O 1
ATOM 1558 N N . VAL A 1 197 ? -8.651 2.793 -25.568 1.00 59.78 197 VAL A N 1
ATOM 1559 C CA . VAL A 1 197 ? -8.587 4.103 -26.222 1.00 59.78 197 VAL A CA 1
ATOM 1560 C C . VAL A 1 197 ? -9.879 4.264 -27.018 1.00 59.78 197 VAL A C 1
ATOM 1562 O O . VAL A 1 197 ? -10.063 3.580 -28.024 1.00 59.78 197 VAL A O 1
ATOM 1565 N N . THR A 1 198 ? -10.790 5.114 -26.550 1.00 56.56 198 THR A N 1
ATOM 1566 C CA . THR A 1 198 ? -11.894 5.595 -27.378 1.00 56.56 198 THR A CA 1
ATOM 1567 C C . THR A 1 198 ? -11.396 6.794 -28.175 1.00 56.56 198 THR A C 1
ATOM 1569 O O . THR A 1 198 ? -10.862 7.756 -27.625 1.00 56.56 198 THR A O 1
ATOM 1572 N N . GLU A 1 199 ? -11.496 6.710 -29.500 1.00 52.41 199 GLU A N 1
ATOM 1573 C CA . GLU A 1 199 ? -11.224 7.828 -30.404 1.00 52.41 199 GLU A CA 1
ATOM 1574 C C . GLU A 1 199 ? -12.384 8.833 -30.328 1.00 52.41 199 GLU A C 1
ATOM 1576 O O . GLU A 1 199 ? -13.175 8.947 -31.259 1.00 52.41 199 GLU A O 1
ATOM 1581 N N . ASP A 1 200 ? -12.519 9.545 -29.208 1.00 53.59 200 ASP A N 1
ATOM 1582 C CA . ASP A 1 200 ? -13.528 10.596 -29.075 1.00 53.59 200 ASP A CA 1
ATOM 1583 C C . ASP A 1 200 ? -12.905 11.965 -29.390 1.00 53.59 200 ASP A C 1
ATOM 1585 O O . ASP A 1 200 ? -11.990 12.449 -28.717 1.00 53.59 200 ASP A O 1
ATOM 1589 N N . LEU A 1 201 ? -13.395 12.575 -30.473 1.00 52.72 201 LEU A N 1
ATOM 1590 C CA . LEU A 1 201 ? -13.105 13.949 -30.885 1.00 52.72 201 LEU A CA 1
ATOM 1591 C C . LEU A 1 201 ? -13.464 14.925 -29.745 1.00 52.72 201 LEU A C 1
ATOM 1593 O O . LEU A 1 201 ? -14.549 14.808 -29.177 1.00 52.72 201 LEU A O 1
ATOM 1597 N N . PRO A 1 202 ? -12.603 15.900 -29.404 1.00 50.09 202 PRO A N 1
ATOM 1598 C CA . PRO A 1 202 ? -12.859 16.778 -28.270 1.00 50.09 202 PRO A CA 1
ATOM 1599 C C . PRO A 1 202 ? -13.961 17.798 -28.590 1.00 50.09 202 PRO A C 1
ATOM 1601 O O . PRO A 1 202 ? -13.758 18.696 -29.409 1.00 50.09 202 PRO A O 1
ATOM 1604 N N . ASP A 1 203 ? -15.096 17.702 -27.893 1.00 51.06 203 ASP A N 1
ATOM 1605 C CA . ASP A 1 203 ? -16.037 18.816 -27.736 1.00 51.06 203 ASP A CA 1
ATOM 1606 C C . ASP A 1 203 ? -15.433 19.858 -26.779 1.00 51.06 203 ASP A C 1
ATOM 1608 O O . ASP A 1 203 ? -15.012 19.547 -25.662 1.00 51.06 203 ASP A O 1
ATOM 1612 N N . ALA A 1 204 ? -15.366 21.108 -27.236 1.00 52.97 204 ALA A N 1
ATOM 1613 C CA . ALA A 1 204 ? -14.545 22.172 -26.656 1.00 52.97 204 ALA A CA 1
ATOM 1614 C C . ALA A 1 204 ? -15.068 22.799 -25.344 1.00 52.97 204 ALA A C 1
ATOM 1616 O O . ALA A 1 204 ? -14.390 23.669 -24.805 1.00 52.97 204 ALA A O 1
ATOM 1617 N N . ASP A 1 205 ? -16.215 22.367 -24.807 1.00 51.47 205 ASP A N 1
ATOM 1618 C CA . ASP A 1 205 ? -16.904 23.086 -23.716 1.00 51.47 205 ASP A CA 1
ATOM 1619 C C . ASP A 1 205 ? -17.297 22.229 -22.492 1.00 51.47 205 ASP A C 1
ATOM 1621 O O . ASP A 1 205 ? -18.032 22.690 -21.615 1.00 51.47 205 ASP A O 1
ATOM 1625 N N . ALA A 1 206 ? -16.794 20.997 -22.356 1.00 49.09 206 ALA A N 1
ATOM 1626 C CA . ALA A 1 206 ? -17.022 20.209 -21.141 1.00 49.09 206 ALA A CA 1
ATOM 1627 C C . ALA A 1 206 ? -15.948 20.494 -20.064 1.00 49.09 206 ALA A C 1
ATOM 1629 O O . ALA A 1 206 ? -14.752 20.371 -20.347 1.00 49.09 206 ALA A O 1
ATOM 1630 N N . PRO A 1 207 ? -16.322 20.816 -18.806 1.00 44.22 207 PRO A N 1
ATOM 1631 C CA . PRO A 1 207 ? -15.367 20.909 -17.708 1.00 44.22 207 PRO A CA 1
ATOM 1632 C C . PRO A 1 207 ? -14.805 19.509 -17.427 1.00 44.22 207 PRO A C 1
ATOM 1634 O O . PRO A 1 207 ? -15.490 18.652 -16.874 1.00 44.22 207 PRO A O 1
ATOM 1637 N N . GLN A 1 208 ? -13.567 19.253 -17.850 1.00 48.56 208 GLN A N 1
ATOM 1638 C CA . GLN A 1 208 ? -12.899 17.971 -17.626 1.00 48.56 208 GLN A CA 1
ATOM 1639 C C . GLN A 1 208 ? -12.708 17.699 -16.127 1.00 48.56 208 GLN A C 1
A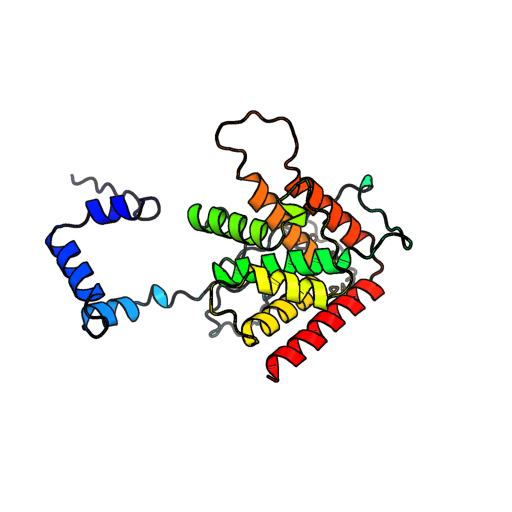TOM 1641 O O . GLN A 1 208 ? -12.194 18.552 -15.401 1.00 48.56 208 GLN A O 1
ATOM 1646 N N . PRO A 1 209 ? -12.998 16.462 -15.687 1.00 43.59 209 PRO A N 1
ATOM 1647 C CA . PRO A 1 209 ? -11.974 15.726 -14.958 1.00 43.59 209 PRO A CA 1
ATOM 1648 C C . PRO A 1 209 ? -12.033 14.231 -15.313 1.00 43.59 209 PRO A C 1
ATOM 1650 O O . PRO A 1 209 ? -12.578 13.434 -14.557 1.00 43.59 209 PRO A O 1
ATOM 1653 N N . ALA A 1 210 ? -11.496 13.833 -16.468 1.00 43.59 210 ALA A N 1
ATOM 1654 C CA . ALA A 1 210 ? -11.440 12.410 -16.846 1.00 43.59 210 ALA A CA 1
ATOM 1655 C C . ALA A 1 210 ? -10.041 11.926 -17.264 1.00 43.59 210 ALA A C 1
ATOM 1657 O O . ALA A 1 210 ? -9.714 10.766 -17.052 1.00 43.59 210 ALA A O 1
ATOM 1658 N N . LEU A 1 211 ? -9.163 12.809 -17.750 1.00 46.25 211 LEU A N 1
ATOM 1659 C CA . LEU A 1 211 ? -7.908 12.403 -18.405 1.00 46.25 211 LEU A CA 1
ATOM 1660 C C . LEU A 1 211 ? -6.759 11.982 -17.464 1.00 46.25 211 LEU A C 1
ATOM 1662 O O . LEU A 1 211 ? -5.701 11.572 -17.931 1.00 46.25 211 LEU A O 1
ATOM 1666 N N . VAL A 1 212 ? -6.924 12.071 -16.138 1.00 47.94 212 VAL A N 1
ATOM 1667 C CA . VAL A 1 212 ? -5.875 11.681 -15.164 1.00 47.94 212 VAL A CA 1
ATOM 1668 C C . VAL A 1 212 ? -6.058 10.234 -14.664 1.00 47.94 212 VAL A C 1
ATOM 1670 O O . VAL A 1 212 ? -5.157 9.676 -14.036 1.00 47.94 212 VAL A O 1
ATOM 1673 N N . LEU A 1 213 ? -7.186 9.581 -14.986 1.00 55.41 213 LEU A N 1
ATOM 1674 C CA . LEU A 1 213 ? -7.465 8.186 -14.609 1.00 55.41 213 LEU A CA 1
ATOM 1675 C C . LEU A 1 213 ? -6.856 7.131 -15.557 1.00 55.41 213 LEU A C 1
ATOM 1677 O O . LEU A 1 213 ? -6.894 5.942 -15.233 1.00 55.41 213 LEU A O 1
ATOM 1681 N N . ASP A 1 214 ? -6.259 7.539 -16.679 1.00 68.44 214 ASP A N 1
ATOM 1682 C CA . ASP A 1 214 ? -5.906 6.630 -17.782 1.00 68.44 214 ASP A CA 1
ATOM 1683 C C . ASP A 1 214 ? -4.517 5.989 -17.674 1.00 68.44 214 ASP A C 1
ATOM 1685 O O . ASP A 1 214 ? -4.072 5.286 -18.581 1.00 68.44 214 ASP A O 1
ATOM 1689 N N . HIS A 1 215 ? -3.793 6.186 -16.569 1.00 77.88 215 HIS A N 1
ATOM 1690 C CA . HIS A 1 215 ? -2.530 5.475 -16.401 1.00 77.88 215 HIS A CA 1
ATOM 1691 C C . HIS A 1 215 ? -2.812 4.001 -16.045 1.00 77.88 215 HIS A C 1
ATOM 1693 O O . HIS A 1 215 ? -3.450 3.744 -15.019 1.00 77.88 215 HIS A O 1
ATOM 1699 N N . PRO A 1 216 ? -2.273 3.002 -16.780 1.00 84.12 216 PRO A N 1
ATOM 1700 C CA . PRO A 1 216 ? -2.505 1.583 -16.482 1.00 84.12 216 PRO A CA 1
ATOM 1701 C C . PRO A 1 216 ? -2.151 1.199 -15.038 1.00 84.12 216 PRO A C 1
ATOM 1703 O O . PRO A 1 216 ? -2.736 0.283 -14.477 1.00 84.12 216 PRO A O 1
ATOM 1706 N N . ARG A 1 217 ? -1.213 1.935 -14.424 1.00 88.50 217 ARG A N 1
ATOM 1707 C CA . ARG A 1 217 ? -0.727 1.767 -13.036 1.00 88.50 217 ARG A CA 1
ATOM 1708 C C . ARG A 1 217 ? -1.276 2.813 -12.060 1.00 88.50 217 ARG A C 1
ATOM 1710 O O . ARG A 1 217 ? -0.648 3.086 -11.040 1.00 88.50 217 ARG A O 1
ATOM 1717 N N . GLY A 1 218 ? -2.393 3.450 -12.407 1.00 90.38 218 GLY A N 1
ATOM 1718 C CA . GLY A 1 218 ? -2.935 4.602 -11.691 1.00 90.38 218 GLY A CA 1
ATOM 1719 C C . GLY A 1 218 ? -3.144 4.330 -10.204 1.00 90.38 218 GLY A C 1
ATOM 1720 O O . GLY A 1 218 ? -2.632 5.082 -9.381 1.00 90.38 218 GLY A O 1
ATOM 1721 N N . CYS A 1 219 ? -3.819 3.227 -9.849 1.00 93.12 219 CYS A N 1
ATOM 1722 C CA . CYS A 1 219 ? -4.175 2.893 -8.462 1.00 93.12 219 CYS A CA 1
ATOM 1723 C C . CYS A 1 219 ? -2.962 2.892 -7.518 1.00 93.12 219 CYS A C 1
ATOM 1725 O O . CYS A 1 219 ? -2.931 3.640 -6.542 1.00 93.12 219 CYS A O 1
ATOM 1727 N N . ALA A 1 220 ? -1.923 2.118 -7.826 1.00 95.44 220 ALA A N 1
ATOM 1728 C CA . ALA A 1 220 ? -0.716 2.101 -7.008 1.00 95.44 220 ALA A CA 1
ATOM 1729 C C . ALA A 1 220 ? -0.031 3.481 -6.938 1.00 95.44 220 ALA A C 1
ATOM 1731 O O . ALA A 1 220 ? 0.415 3.875 -5.864 1.00 95.44 220 ALA A O 1
ATOM 1732 N N . LEU A 1 221 ? 0.009 4.253 -8.030 1.00 95.88 221 LEU A N 1
ATOM 1733 C CA . LEU A 1 221 ? 0.594 5.602 -8.015 1.00 95.88 221 LEU A CA 1
ATOM 1734 C C . LEU A 1 221 ? -0.196 6.583 -7.142 1.00 95.88 221 LEU A C 1
ATOM 1736 O O . LEU A 1 221 ? 0.413 7.390 -6.447 1.00 95.88 221 LEU A O 1
ATOM 1740 N N . MET A 1 222 ? -1.525 6.503 -7.126 1.00 95.19 222 MET A N 1
ATOM 1741 C CA . MET A 1 222 ? -2.362 7.342 -6.259 1.00 95.19 222 MET A CA 1
ATOM 1742 C C . MET A 1 222 ? -2.206 6.971 -4.785 1.00 95.19 222 MET A C 1
ATOM 1744 O O . MET A 1 222 ? -2.103 7.861 -3.946 1.00 95.19 222 MET A O 1
ATOM 1748 N N . ALA A 1 223 ? -2.097 5.678 -4.462 1.00 96.88 223 ALA A N 1
ATOM 1749 C CA . ALA A 1 223 ? -1.762 5.236 -3.108 1.00 96.88 223 ALA A CA 1
ATOM 1750 C C . ALA A 1 223 ? -0.397 5.790 -2.654 1.00 96.88 223 ALA A C 1
ATOM 1752 O O . ALA A 1 223 ? -0.269 6.313 -1.547 1.00 96.88 223 ALA A O 1
ATOM 1753 N N . LEU A 1 224 ? 0.620 5.740 -3.524 1.00 97.38 224 LEU A N 1
ATOM 1754 C CA . LEU A 1 224 ? 1.937 6.322 -3.239 1.00 97.38 224 LEU A CA 1
ATOM 1755 C C . LEU A 1 224 ? 1.875 7.855 -3.114 1.00 97.38 224 LEU A C 1
ATOM 1757 O O . LEU A 1 224 ? 2.544 8.406 -2.244 1.00 97.38 224 LEU A O 1
ATOM 1761 N N . SER A 1 225 ? 1.049 8.534 -3.915 1.00 96.19 225 SER A N 1
ATOM 1762 C CA . SER A 1 225 ? 0.803 9.978 -3.804 1.00 96.19 225 SER A CA 1
ATOM 1763 C C . SER A 1 225 ? 0.206 10.345 -2.446 1.00 96.19 225 SER A C 1
ATOM 1765 O O . SER A 1 225 ? 0.721 11.212 -1.740 1.00 96.19 225 SER A O 1
ATOM 1767 N N . ASP A 1 226 ? -0.829 9.623 -2.019 1.00 96.31 226 ASP A N 1
ATOM 1768 C CA . ASP A 1 226 ? -1.461 9.834 -0.719 1.00 96.31 226 ASP A CA 1
ATOM 1769 C C . ASP A 1 226 ? -0.463 9.661 0.435 1.00 96.31 226 ASP A C 1
ATOM 1771 O O . ASP A 1 226 ? -0.410 10.480 1.351 1.00 96.31 226 ASP A O 1
ATOM 1775 N N . LEU A 1 227 ? 0.410 8.650 0.344 1.00 96.62 227 LEU A N 1
ATOM 1776 C CA . LEU A 1 227 ? 1.507 8.466 1.291 1.00 96.62 227 LEU A CA 1
ATOM 1777 C C . LEU A 1 227 ? 2.501 9.633 1.267 1.00 96.62 227 LEU A C 1
ATOM 1779 O O . LEU A 1 227 ? 2.920 10.074 2.336 1.00 96.62 227 LEU A O 1
ATOM 1783 N N . THR A 1 228 ? 2.887 10.157 0.097 1.00 95.31 228 THR A N 1
ATOM 1784 C CA . THR A 1 228 ? 3.795 11.317 0.053 1.00 95.31 228 THR A CA 1
ATOM 1785 C C . THR A 1 228 ? 3.220 12.506 0.816 1.00 95.31 228 THR A C 1
ATOM 1787 O O . THR A 1 228 ? 3.891 13.015 1.713 1.00 95.31 228 THR A O 1
ATOM 1790 N N . VAL A 1 229 ? 1.951 12.852 0.577 1.00 94.69 229 VAL A N 1
ATOM 1791 C CA . VAL A 1 229 ? 1.271 13.953 1.278 1.00 94.69 229 VAL A CA 1
ATOM 1792 C C . VAL A 1 229 ? 1.147 13.664 2.780 1.00 94.69 229 VAL A C 1
ATOM 1794 O O . VAL A 1 229 ? 1.426 14.537 3.604 1.00 94.69 229 VAL A O 1
ATOM 1797 N N . LEU A 1 230 ? 0.815 12.424 3.168 1.00 94.44 230 LEU A N 1
ATOM 1798 C CA . LEU A 1 230 ? 0.722 12.020 4.578 1.00 94.44 230 LEU A CA 1
ATOM 1799 C C . LEU A 1 230 ? 2.038 12.259 5.337 1.00 94.44 230 LEU A C 1
ATOM 1801 O O . LEU A 1 230 ? 2.018 12.656 6.507 1.00 94.44 230 LEU A O 1
ATOM 1805 N N . PHE A 1 231 ? 3.181 12.014 4.690 1.00 93.00 231 PHE A N 1
ATOM 1806 C CA . PHE A 1 231 ? 4.515 12.186 5.273 1.00 93.00 231 PHE A CA 1
ATOM 1807 C C . PHE A 1 231 ? 5.089 13.608 5.120 1.00 93.00 231 PHE A C 1
ATOM 1809 O O . PHE A 1 231 ? 6.059 13.937 5.802 1.00 93.00 231 PHE A O 1
ATOM 1816 N N . GLU A 1 232 ? 4.512 14.479 4.291 1.00 90.50 232 GLU A N 1
ATOM 1817 C CA . GLU A 1 232 ? 4.913 15.894 4.188 1.00 90.50 232 GLU A CA 1
ATOM 1818 C C . GLU A 1 232 ? 4.414 16.744 5.363 1.00 90.50 232 GLU A C 1
ATOM 1820 O O . GLU A 1 232 ? 5.139 17.622 5.846 1.00 90.50 232 GLU A O 1
ATOM 1825 N N . GLY A 1 233 ? 3.217 16.434 5.877 1.00 71.81 233 GLY A N 1
ATOM 1826 C CA . GLY A 1 233 ? 2.546 17.201 6.935 1.00 71.81 233 GLY A CA 1
ATOM 1827 C C . GLY A 1 233 ? 3.275 17.276 8.286 1.00 71.81 233 GLY A C 1
ATOM 1828 O O . GLY A 1 233 ? 2.866 18.046 9.146 1.00 71.81 233 GLY A O 1
ATOM 1829 N N . ASP A 1 234 ? 4.354 16.516 8.497 1.00 64.38 234 ASP A N 1
ATOM 1830 C CA . ASP A 1 234 ? 5.142 16.531 9.745 1.00 64.38 234 ASP A CA 1
ATOM 1831 C C . ASP A 1 234 ? 6.161 17.684 9.816 1.00 64.38 234 ASP A C 1
ATOM 1833 O O . ASP A 1 234 ? 6.739 17.966 10.861 1.00 64.38 234 ASP A O 1
ATOM 1837 N N . THR A 1 235 ? 6.411 18.366 8.696 1.00 59.22 235 THR A N 1
ATOM 1838 C CA . THR A 1 235 ? 7.457 19.402 8.609 1.00 59.22 235 THR A CA 1
ATOM 1839 C C . THR A 1 235 ? 7.016 20.786 9.098 1.00 59.22 235 THR A C 1
ATOM 1841 O O . THR A 1 235 ? 7.841 21.696 9.181 1.00 59.22 235 THR A O 1
ATOM 1844 N N . ALA A 1 236 ? 5.736 20.958 9.446 1.00 53.66 236 ALA A N 1
ATOM 1845 C CA . ALA A 1 236 ? 5.156 22.253 9.802 1.00 53.66 236 ALA A CA 1
ATOM 1846 C C . ALA A 1 236 ? 5.494 22.730 11.231 1.00 53.66 236 ALA A C 1
ATOM 1848 O O . ALA A 1 236 ? 5.454 23.932 11.495 1.00 53.66 236 ALA A O 1
ATOM 1849 N N . GLU A 1 237 ? 5.897 21.841 12.145 1.00 52.06 237 GLU A N 1
ATOM 1850 C CA . GLU A 1 237 ? 6.269 22.219 13.515 1.00 52.06 237 GLU A CA 1
ATOM 1851 C C . GLU A 1 237 ? 7.788 22.480 13.639 1.00 52.06 237 GLU A C 1
ATOM 1853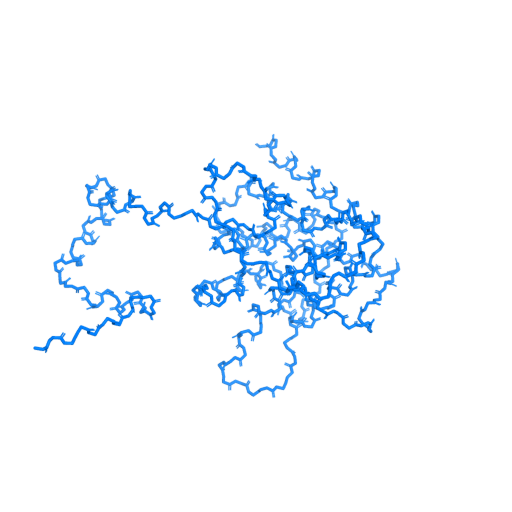 O O . GLU A 1 237 ? 8.575 21.660 14.102 1.00 52.06 237 GLU A O 1
ATOM 1858 N N . GLY A 1 238 ? 8.221 23.673 13.217 1.00 49.25 238 GLY A N 1
ATOM 1859 C CA . GLY A 1 238 ? 9.368 24.362 13.832 1.00 49.25 238 GLY A CA 1
ATOM 1860 C C . GLY A 1 238 ? 10.779 24.168 13.254 1.00 49.25 238 GLY A C 1
ATOM 1861 O O . GLY A 1 238 ? 11.683 24.895 13.672 1.00 49.25 238 GLY A O 1
ATOM 1862 N N . CYS A 1 239 ? 11.012 23.296 12.269 1.00 44.94 239 CYS A N 1
ATOM 1863 C CA . CYS A 1 239 ? 12.343 23.138 11.659 1.00 44.94 239 CYS A CA 1
ATOM 1864 C C . CYS A 1 239 ? 12.376 23.593 10.195 1.00 44.94 239 CYS A C 1
ATOM 1866 O O . CYS A 1 239 ? 11.709 23.049 9.324 1.00 44.94 239 CYS A O 1
ATOM 1868 N N . LYS A 1 240 ? 13.196 24.619 9.944 1.00 46.28 240 LYS A N 1
ATOM 1869 C CA . LYS A 1 240 ? 13.432 25.282 8.656 1.00 46.28 240 LYS A CA 1
ATOM 1870 C C . LYS A 1 240 ? 13.486 24.297 7.478 1.00 46.28 240 LYS A C 1
ATOM 1872 O O . LYS A 1 240 ? 14.342 23.416 7.439 1.00 46.28 240 LYS A O 1
ATOM 1877 N N . GLN A 1 241 ? 12.627 24.552 6.491 1.00 50.28 241 GLN A N 1
ATOM 1878 C CA . GLN A 1 241 ? 12.726 24.128 5.091 1.00 50.28 241 GLN A CA 1
ATOM 1879 C C . GLN A 1 241 ? 14.195 24.018 4.648 1.00 50.28 241 GLN A C 1
ATOM 1881 O O . GLN A 1 241 ? 14.833 25.053 4.469 1.00 50.28 241 GLN A O 1
ATOM 1886 N N . ARG A 1 242 ? 14.752 22.803 4.514 1.00 43.84 242 ARG A N 1
ATOM 1887 C CA . ARG A 1 242 ? 16.004 22.498 3.774 1.00 43.84 242 ARG A CA 1
ATOM 1888 C C . ARG A 1 242 ? 16.373 21.013 3.896 1.00 43.84 242 ARG A C 1
ATOM 1890 O O . ARG A 1 242 ? 17.336 20.653 4.559 1.00 43.84 242 ARG A O 1
ATOM 1897 N N . ALA A 1 243 ? 15.580 20.160 3.258 1.00 47.56 243 ALA A N 1
ATOM 1898 C CA . ALA A 1 243 ? 15.935 18.851 2.692 1.00 47.56 243 ALA A CA 1
ATOM 1899 C C . ALA A 1 243 ? 14.614 18.120 2.449 1.00 47.56 243 ALA A C 1
ATOM 1901 O O . ALA A 1 243 ? 13.819 17.998 3.377 1.00 47.56 243 ALA A O 1
ATOM 1902 N N . GLY A 1 244 ? 14.361 17.664 1.219 1.00 62.19 244 GLY A N 1
ATOM 1903 C CA . GLY A 1 244 ? 13.198 16.821 0.942 1.00 62.19 244 GLY A CA 1
ATOM 1904 C C . GLY A 1 244 ? 13.145 15.667 1.942 1.00 62.19 244 GLY A C 1
ATOM 1905 O O . GLY A 1 244 ? 14.182 15.066 2.242 1.00 62.19 244 GLY A O 1
ATOM 1906 N N . ASN A 1 245 ? 11.958 15.408 2.493 1.00 86.69 245 ASN A N 1
ATOM 1907 C CA . ASN A 1 245 ? 11.745 14.305 3.418 1.00 86.69 245 ASN A CA 1
ATOM 1908 C C . ASN A 1 245 ? 12.299 13.023 2.765 1.00 86.69 245 ASN A C 1
ATOM 1910 O O . ASN A 1 245 ? 11.905 12.655 1.660 1.00 86.69 245 ASN A O 1
ATOM 1914 N N . HIS A 1 246 ? 13.263 12.345 3.398 1.00 92.06 246 HIS A N 1
ATOM 1915 C CA . HIS A 1 246 ? 13.867 11.151 2.792 1.00 92.06 246 HIS A CA 1
ATOM 1916 C C . HIS A 1 246 ? 12.817 10.067 2.529 1.00 92.06 246 HIS A C 1
ATOM 1918 O O . HIS A 1 246 ? 13.012 9.249 1.632 1.00 92.06 246 HIS A O 1
ATOM 1924 N N . VAL A 1 247 ? 11.710 10.077 3.280 1.00 94.06 247 VAL A N 1
ATOM 1925 C CA . VAL A 1 247 ? 10.564 9.193 3.073 1.00 94.06 247 VAL A CA 1
ATOM 1926 C C . VAL A 1 247 ? 9.894 9.484 1.733 1.00 94.06 247 VAL A C 1
ATOM 1928 O O . VAL A 1 247 ? 9.705 8.553 0.954 1.00 94.06 247 VAL A O 1
ATOM 1931 N N . THR A 1 248 ? 9.608 10.751 1.410 1.00 94.00 248 THR A N 1
ATOM 1932 C CA . THR A 1 248 ? 8.979 11.112 0.126 1.00 94.00 248 THR A CA 1
ATOM 1933 C C . THR A 1 248 ? 9.897 10.782 -1.045 1.00 94.00 248 THR A C 1
ATOM 1935 O O . THR A 1 248 ? 9.447 10.211 -2.033 1.00 94.00 248 THR A O 1
ATOM 1938 N N . MET A 1 249 ? 11.208 10.999 -0.898 1.00 93.38 249 MET A N 1
ATOM 1939 C CA . MET A 1 249 ? 12.196 10.607 -1.913 1.00 93.38 249 MET A CA 1
ATOM 1940 C C . MET A 1 249 ? 12.255 9.086 -2.116 1.00 93.38 249 MET A C 1
ATOM 1942 O O . MET A 1 249 ? 12.367 8.618 -3.248 1.00 93.38 249 MET A O 1
ATOM 1946 N N . LYS A 1 250 ? 12.152 8.294 -1.040 1.00 95.31 250 LYS A N 1
ATOM 1947 C CA . LYS A 1 250 ? 12.073 6.829 -1.135 1.00 95.31 250 LYS A CA 1
ATOM 1948 C C . LYS A 1 250 ? 10.773 6.377 -1.796 1.00 95.31 250 LYS A C 1
ATOM 1950 O O . LYS A 1 250 ? 10.823 5.504 -2.655 1.00 95.31 250 LYS A O 1
ATOM 1955 N N . ILE A 1 251 ? 9.634 6.970 -1.441 1.00 96.44 251 ILE A N 1
ATOM 1956 C CA . ILE A 1 251 ? 8.346 6.680 -2.088 1.00 96.44 251 ILE A CA 1
ATOM 1957 C C . ILE A 1 251 ? 8.423 7.001 -3.587 1.00 96.44 251 ILE A C 1
ATOM 1959 O O . ILE A 1 251 ? 8.053 6.162 -4.403 1.00 96.44 251 ILE A O 1
ATOM 1963 N N . MET A 1 252 ? 8.999 8.149 -3.955 1.00 95.19 252 MET A N 1
ATOM 1964 C CA . MET A 1 252 ? 9.205 8.539 -5.352 1.00 95.19 252 MET A CA 1
ATOM 1965 C C . MET A 1 252 ? 10.123 7.562 -6.102 1.00 95.19 252 MET A C 1
ATOM 1967 O O . MET A 1 252 ? 9.865 7.219 -7.253 1.00 95.19 252 MET A O 1
ATOM 1971 N N . TYR A 1 253 ? 11.166 7.054 -5.441 1.00 94.62 253 TYR A N 1
ATOM 1972 C CA . TYR A 1 253 ? 12.022 6.000 -5.989 1.00 94.62 253 TYR A CA 1
ATOM 1973 C C . TYR A 1 253 ? 11.241 4.704 -6.257 1.00 94.62 253 TYR A C 1
ATOM 1975 O O . TYR A 1 253 ? 11.356 4.135 -7.342 1.00 94.62 253 TYR A O 1
ATOM 1983 N N . TYR A 1 254 ? 10.398 4.261 -5.319 1.00 95.81 254 TYR A N 1
ATOM 1984 C CA . TYR A 1 254 ? 9.527 3.099 -5.528 1.00 95.81 254 TYR A CA 1
ATOM 1985 C C . TYR A 1 254 ? 8.488 3.332 -6.632 1.00 95.81 254 TYR A C 1
ATOM 1987 O O . TYR A 1 254 ? 8.224 2.414 -7.405 1.00 95.81 254 TYR A O 1
ATOM 1995 N N . ALA A 1 255 ? 7.952 4.547 -6.762 1.00 95.69 255 ALA A N 1
ATOM 1996 C CA . ALA A 1 255 ? 7.052 4.916 -7.852 1.00 95.69 255 ALA A CA 1
ATOM 1997 C C . ALA A 1 255 ? 7.755 4.862 -9.222 1.00 95.69 255 ALA A C 1
ATOM 1999 O O . ALA A 1 255 ? 7.202 4.324 -10.180 1.00 95.69 255 ALA A O 1
ATOM 2000 N N . GLY A 1 256 ? 9.002 5.335 -9.312 1.00 94.12 256 GLY A N 1
ATOM 2001 C CA . GLY A 1 256 ? 9.812 5.214 -10.528 1.00 94.12 256 GLY A CA 1
ATOM 2002 C C . GLY A 1 256 ? 10.098 3.766 -10.910 1.00 94.12 256 GLY A C 1
ATOM 2003 O O . GLY A 1 256 ? 9.955 3.406 -12.076 1.00 94.12 256 GLY A O 1
ATOM 2004 N N . HIS A 1 257 ? 10.406 2.911 -9.932 1.00 93.44 257 HIS A N 1
ATOM 2005 C CA . HIS A 1 257 ? 10.542 1.469 -10.162 1.00 93.44 257 HIS A CA 1
ATOM 2006 C C . HIS A 1 257 ? 9.236 0.834 -10.624 1.00 93.44 257 HIS A C 1
ATOM 2008 O O . HIS A 1 257 ? 9.233 0.097 -11.606 1.00 93.44 257 HIS A O 1
ATOM 2014 N N . LEU A 1 258 ? 8.116 1.171 -9.981 1.00 94.00 258 LEU A N 1
ATOM 2015 C CA . LEU A 1 258 ? 6.790 0.712 -10.385 1.00 94.00 258 LEU A CA 1
ATOM 2016 C C . LEU A 1 258 ? 6.481 1.082 -11.841 1.00 94.00 258 LEU A C 1
ATOM 2018 O O . LEU A 1 258 ? 5.895 0.268 -12.545 1.00 94.00 258 LEU A O 1
ATOM 2022 N N . LEU A 1 259 ? 6.873 2.274 -12.303 1.00 93.31 259 LEU A N 1
ATOM 2023 C CA . LEU A 1 259 ? 6.720 2.730 -13.693 1.00 93.31 259 LEU A CA 1
ATOM 2024 C C . LEU A 1 259 ? 7.699 2.069 -14.672 1.00 93.31 259 LEU A C 1
ATOM 2026 O O . LEU A 1 259 ? 7.384 1.912 -15.849 1.00 93.31 259 LEU A O 1
ATOM 2030 N N . ALA A 1 260 ? 8.861 1.636 -14.201 1.00 92.25 260 ALA A N 1
ATOM 2031 C CA . ALA A 1 260 ? 9.877 1.035 -15.054 1.00 92.25 260 ALA A CA 1
ATOM 2032 C C . ALA A 1 260 ? 9.646 -0.471 -15.306 1.00 92.25 260 ALA A C 1
ATOM 2034 O O . ALA A 1 260 ? 10.054 -0.997 -16.339 1.00 92.25 260 ALA A O 1
ATOM 2035 N N . VAL A 1 261 ? 8.968 -1.166 -14.387 1.00 91.50 261 VAL A N 1
ATOM 2036 C CA . VAL A 1 261 ? 8.712 -2.617 -14.468 1.00 91.50 261 VAL A CA 1
ATOM 2037 C C . VAL A 1 261 ? 7.882 -2.984 -15.713 1.00 91.50 261 VAL A C 1
ATOM 2039 O O . VAL A 1 261 ? 6.900 -2.304 -16.009 1.00 91.50 261 VAL A O 1
ATOM 2042 N N . PRO A 1 262 ? 8.193 -4.074 -16.438 1.00 91.88 262 PRO A N 1
ATOM 2043 C CA . PRO A 1 262 ? 7.328 -4.610 -17.490 1.00 91.88 262 PRO A CA 1
ATOM 2044 C C . PRO A 1 262 ? 5.936 -5.017 -16.983 1.00 91.88 262 PRO A C 1
ATOM 2046 O O . PRO A 1 262 ? 5.803 -5.681 -15.958 1.00 91.88 262 PRO A O 1
ATOM 2049 N N . SER A 1 263 ? 4.891 -4.686 -17.743 1.00 91.06 263 SER A N 1
ATOM 2050 C CA . SER A 1 263 ? 3.492 -4.950 -17.369 1.00 91.06 263 SER A CA 1
ATOM 2051 C C . SER A 1 263 ? 3.199 -6.418 -17.030 1.00 91.06 263 SER A C 1
ATOM 2053 O O . SER A 1 263 ? 2.524 -6.682 -16.043 1.00 91.06 263 SER A O 1
ATOM 2055 N N . SER A 1 264 ? 3.785 -7.369 -17.764 1.00 92.06 264 SER A N 1
ATOM 2056 C CA . SER A 1 264 ? 3.617 -8.805 -17.502 1.00 92.06 264 SER A CA 1
ATOM 2057 C C . SER A 1 264 ? 4.139 -9.245 -16.132 1.00 92.06 264 SER A C 1
ATOM 2059 O O . SER A 1 264 ? 3.568 -10.138 -15.513 1.00 92.06 264 SER A O 1
ATOM 2061 N N . ILE A 1 265 ? 5.216 -8.620 -15.643 1.00 92.44 265 ILE A N 1
ATOM 2062 C CA . ILE A 1 265 ? 5.773 -8.913 -14.318 1.00 92.44 265 ILE A CA 1
ATOM 2063 C C . ILE A 1 265 ? 4.852 -8.345 -13.238 1.00 92.44 265 ILE A C 1
ATOM 2065 O O . ILE A 1 265 ? 4.620 -8.997 -12.223 1.00 92.44 265 ILE A O 1
ATOM 2069 N N . LEU A 1 266 ? 4.306 -7.146 -13.459 1.00 92.38 266 LEU A N 1
ATOM 2070 C CA . LEU A 1 266 ? 3.369 -6.535 -12.523 1.00 92.38 266 LEU A CA 1
ATOM 2071 C C . LEU A 1 266 ? 2.075 -7.353 -12.405 1.00 92.38 266 LEU A C 1
ATOM 2073 O O . LEU A 1 266 ? 1.632 -7.611 -11.288 1.00 92.38 266 LEU A O 1
ATOM 2077 N N . ASP A 1 267 ? 1.529 -7.813 -13.535 1.00 93.88 267 ASP A N 1
ATOM 2078 C CA . ASP A 1 267 ? 0.362 -8.702 -13.565 1.00 93.88 267 ASP A CA 1
ATOM 2079 C C . ASP A 1 267 ? 0.647 -10.019 -12.833 1.00 93.88 267 ASP A C 1
ATOM 2081 O O . ASP A 1 267 ? -0.150 -10.436 -11.997 1.00 93.88 267 ASP A O 1
ATOM 2085 N N . ALA A 1 268 ? 1.818 -10.629 -13.049 1.00 94.69 268 ALA A N 1
ATOM 2086 C CA . ALA A 1 268 ? 2.204 -11.852 -12.345 1.00 94.69 268 ALA A CA 1
ATOM 2087 C C . ALA A 1 268 ? 2.267 -11.665 -10.816 1.00 94.69 268 ALA A C 1
ATOM 2089 O O . ALA A 1 268 ? 1.807 -12.528 -10.070 1.00 94.69 268 ALA A O 1
ATOM 2090 N N . VAL A 1 269 ? 2.797 -10.533 -10.335 1.00 95.12 269 VAL A N 1
ATOM 2091 C CA . VAL A 1 269 ? 2.836 -10.213 -8.894 1.00 95.12 269 VAL A CA 1
ATOM 2092 C C . VAL A 1 269 ? 1.433 -9.928 -8.346 1.00 95.12 269 VAL A C 1
ATOM 2094 O O . VAL A 1 269 ? 1.113 -10.335 -7.227 1.00 95.12 269 VAL A O 1
ATOM 2097 N N . ALA A 1 270 ? 0.576 -9.261 -9.122 1.00 95.81 270 ALA A N 1
ATOM 2098 C CA . ALA A 1 270 ? -0.817 -9.045 -8.746 1.00 95.81 270 ALA A CA 1
ATOM 2099 C C . ALA A 1 270 ? -1.564 -10.390 -8.614 1.00 95.81 270 ALA A C 1
ATOM 2101 O O . ALA A 1 270 ? -2.214 -10.640 -7.594 1.00 95.81 270 ALA A O 1
ATOM 2102 N N . ASP A 1 271 ? -1.417 -11.289 -9.589 1.00 96.44 271 ASP A N 1
ATOM 2103 C CA . ASP A 1 271 ? -2.018 -12.627 -9.571 1.00 96.44 271 ASP A CA 1
ATOM 2104 C C . ASP A 1 271 ? -1.471 -13.497 -8.427 1.00 96.44 271 ASP A C 1
ATOM 2106 O O . ASP A 1 271 ? -2.223 -14.259 -7.806 1.00 96.44 271 ASP A O 1
ATOM 2110 N N . GLU A 1 272 ? -0.184 -13.358 -8.083 1.00 96.62 272 GLU A N 1
ATOM 2111 C CA . GLU A 1 272 ? 0.405 -13.992 -6.900 1.00 96.62 272 GLU A CA 1
ATOM 2112 C C . GLU A 1 272 ? -0.286 -13.505 -5.614 1.00 96.62 272 GLU A C 1
ATOM 2114 O O . GLU A 1 272 ? -0.684 -14.323 -4.776 1.00 96.62 272 GLU A O 1
ATOM 2119 N N . ALA A 1 273 ? -0.501 -12.191 -5.468 1.00 96.38 273 ALA A N 1
ATOM 2120 C CA . ALA A 1 273 ? -1.211 -11.615 -4.324 1.00 96.38 273 ALA A CA 1
ATOM 2121 C C . ALA A 1 273 ? -2.656 -12.124 -4.217 1.00 96.38 273 ALA A C 1
ATOM 2123 O O . ALA A 1 273 ? -3.100 -12.504 -3.128 1.00 96.38 273 ALA A O 1
ATOM 2124 N N . PHE A 1 274 ? -3.366 -12.224 -5.343 1.00 96.69 274 PHE A N 1
ATOM 2125 C CA . PHE A 1 274 ? -4.724 -12.771 -5.397 1.00 96.69 274 PHE A CA 1
ATOM 2126 C C . PHE A 1 274 ? -4.786 -14.276 -5.077 1.00 96.69 274 PHE A C 1
ATOM 2128 O O . PHE A 1 274 ? -5.647 -14.748 -4.329 1.00 96.69 274 PHE A O 1
ATOM 2135 N N . SER A 1 275 ? -3.842 -15.058 -5.593 1.00 96.25 275 SER A N 1
ATOM 2136 C CA . SER A 1 275 ? -3.750 -16.493 -5.292 1.00 96.25 275 SER A CA 1
ATOM 2137 C C . SER A 1 275 ? -3.476 -16.726 -3.804 1.00 96.25 275 SER A C 1
ATOM 2139 O O . SER A 1 275 ? -4.032 -17.630 -3.166 1.00 96.25 275 SER A O 1
ATOM 2141 N N . ARG A 1 276 ? -2.644 -15.863 -3.213 1.00 93.94 276 ARG A N 1
ATOM 2142 C CA . ARG A 1 276 ? -2.310 -15.922 -1.796 1.00 93.94 276 ARG A CA 1
ATOM 2143 C C . ARG A 1 276 ? -3.475 -15.505 -0.906 1.00 93.94 276 ARG A C 1
ATOM 2145 O O . ARG A 1 276 ? -3.704 -16.184 0.092 1.00 93.94 276 ARG A O 1
ATOM 2152 N N . SER A 1 277 ? -4.240 -14.470 -1.263 1.00 95.06 277 SER A N 1
ATOM 2153 C CA . SER A 1 277 ? -5.431 -14.071 -0.494 1.00 95.06 277 SER A CA 1
ATOM 2154 C C . SER A 1 277 ? -6.421 -15.230 -0.354 1.00 95.06 277 SER A C 1
ATOM 2156 O O . SER A 1 277 ? -6.858 -15.548 0.750 1.00 95.06 277 SER A O 1
ATOM 2158 N N . SER A 1 278 ? -6.649 -15.961 -1.446 1.00 92.56 278 SER A N 1
ATOM 2159 C CA . SER A 1 278 ? -7.509 -17.149 -1.480 1.00 92.56 278 SER A CA 1
ATOM 2160 C C . SER A 1 278 ? -7.026 -18.274 -0.555 1.00 92.56 278 SER A C 1
ATOM 2162 O O . SER A 1 278 ? -7.829 -19.061 -0.058 1.00 92.56 278 SER A O 1
ATOM 2164 N N . SER A 1 279 ? -5.716 -18.365 -0.308 1.00 90.81 279 SER A N 1
ATOM 2165 C CA . SER A 1 279 ? -5.133 -19.352 0.610 1.00 90.81 279 SER A CA 1
ATOM 2166 C C . SER A 1 279 ? -5.337 -18.979 2.082 1.00 90.81 279 SER A C 1
ATOM 2168 O O . SER A 1 279 ? -5.433 -19.870 2.924 1.00 90.81 279 SER A O 1
ATOM 2170 N N . PHE A 1 280 ? -5.426 -17.683 2.396 1.00 86.25 280 PHE A N 1
ATOM 2171 C CA . PHE A 1 280 ? -5.740 -17.192 3.742 1.00 86.25 280 PHE A CA 1
ATOM 2172 C C . PHE A 1 280 ? -7.228 -17.328 4.086 1.00 86.25 280 PHE A C 1
ATOM 2174 O O . PHE A 1 280 ? -7.546 -17.538 5.247 1.00 86.25 280 PHE A O 1
ATOM 2181 N N . SER A 1 281 ? -8.128 -17.264 3.100 1.00 82.25 281 SER A N 1
ATOM 2182 C CA . SER A 1 281 ? -9.575 -17.432 3.323 1.00 82.25 281 SER A CA 1
ATOM 2183 C C . SER A 1 281 ? -10.023 -18.878 3.568 1.00 82.25 281 SER A C 1
ATOM 2185 O O . SER A 1 281 ? -11.165 -19.097 3.953 1.00 82.25 281 SER A O 1
ATOM 2187 N N . LYS A 1 282 ? -9.165 -19.871 3.297 1.00 72.75 282 LYS A N 1
ATOM 2188 C CA . LYS A 1 282 ? -9.484 -21.307 3.434 1.00 72.75 282 LYS A CA 1
ATOM 2189 C C . LYS A 1 282 ? -9.067 -21.915 4.781 1.00 72.75 282 LYS A C 1
ATOM 2191 O O . LYS A 1 282 ? -9.279 -23.109 4.975 1.00 72.75 282 LYS A O 1
ATOM 2196 N N . LYS A 1 283 ? -8.427 -21.139 5.656 1.00 56.00 283 LYS A N 1
ATOM 2197 C CA . LYS A 1 283 ? -7.962 -21.558 6.985 1.00 56.00 283 LYS A CA 1
ATOM 2198 C C . LYS A 1 283 ? -8.808 -20.904 8.060 1.00 56.00 283 LYS A C 1
ATOM 2200 O O . LYS A 1 283 ? -9.041 -21.590 9.073 1.00 56.00 283 LYS A O 1
#

Foldseek 3Di:
DDDPPPDDPVPDDPVRVLVPDDPVVNVVVVVCVVDCPDPSNVCVVPDCVVVQALADAQLPDDPDPPPPPDDDSHHHDDFFFFADFDPVLQDDDPPDQQCVLLLLLLLLLLLCLCNVQSPNFLLDPPDDPVSLVVSLVSSCQLRVVLNPPPDPDGDNDNVRSLVSSCVRNPPPDCALLNLLVSLLSSLSQLQFDPDDDDPDDDDPDDPDDDVRCRGRNRSSRSSLSSVLSSVVVVPPPDDDDDDRNSSNVVSSSVVSSSNNDDNVVSNVVSVVSNVVSVVSVVD